Protein AF-A0A432SXS0-F1 (afdb_monomer_lite)

Sequence (247 aa):
MFKNVASEVMTVCDKNNDNFIALDELVPESKWDLSQRSYKQCFLREDEFKSMDKNKDNLLSIQEYLSFFESADSKYKGMLSSHKEELDSFKDTLTLCDKNKDGQLTLVEFTSNQCHMSSDMFLNYSASYQKSFEIAKVTKLPPRLSIGRDEDKLDINAMDGLPKEAQVGILFSMCDTNKDMRLIVEEAQNCKLNMEIFDTFDYDKSTSIDKNDIAMISREEEFNRVDLNQNKKIDLEEFSKSQRRGF

Foldseek 3Di:
DLVQVLVLLCVQQVPVPPQWHAPVSADDPVPDPPVCPFSNHNPQDPVNQVVLCPVPPRTRHSVSVSVCLVPDPPPSVVVVVVQVVVLVVVLVLVCQLPPVNPQKDALLSCLDPSNVHASVQQVVADVANGDIGGSVPPPHDRRPDDLDDDDPDDDPCSCPPPQPSSVLSNVCNQQVSVSPQKHAPVSCVVSPHDVVVVVVQPPVVPRIRHPVSSVVSVVVVVQVVLPPVPPSDHDPVSVVVVVVVPD

Structure (mmCIF, N/CA/C/O backbone):
data_AF-A0A432SXS0-F1
#
_entry.id   AF-A0A432SXS0-F1
#
loop_
_atom_site.group_PDB
_atom_site.id
_atom_site.type_symbol
_atom_site.label_atom_id
_atom_site.label_alt_id
_atom_site.label_comp_id
_atom_site.label_asym_id
_atom_site.label_entity_id
_atom_site.label_seq_id
_atom_site.pdbx_PDB_ins_code
_atom_site.Cartn_x
_atom_site.Cartn_y
_atom_site.Cartn_z
_atom_site.occupancy
_atom_site.B_iso_or_equiv
_atom_site.auth_seq_id
_atom_site.auth_comp_id
_atom_site.auth_asym_id
_atom_site.auth_atom_id
_atom_site.pdbx_PDB_model_num
ATOM 1 N N . MET A 1 1 ? -14.823 14.862 12.117 1.00 44.03 1 MET A N 1
ATOM 2 C CA . MET A 1 1 ? -13.556 14.763 12.863 1.00 44.03 1 MET A CA 1
ATOM 3 C C . MET A 1 1 ? -13.654 13.720 13.966 1.00 44.03 1 MET A C 1
ATOM 5 O O . MET A 1 1 ? -13.064 12.668 13.798 1.00 44.03 1 MET A O 1
ATOM 9 N N . PHE A 1 2 ? -14.488 13.915 14.995 1.00 44.94 2 PHE A N 1
ATOM 10 C CA . PHE A 1 2 ? -14.660 12.926 16.072 1.00 44.94 2 PHE A CA 1
ATOM 11 C C . PHE A 1 2 ? -15.220 11.561 15.610 1.00 44.94 2 PHE A C 1
ATOM 13 O O . PHE A 1 2 ? -14.852 10.526 16.154 1.00 44.94 2 PHE A O 1
ATOM 20 N N . LYS A 1 3 ? -16.045 11.540 14.550 1.00 48.03 3 LYS A N 1
ATOM 21 C CA . LYS A 1 3 ? -16.655 10.311 14.001 1.00 48.03 3 LYS A CA 1
ATOM 22 C C . LYS A 1 3 ? -15.651 9.238 13.546 1.00 48.03 3 LYS A C 1
ATOM 24 O O . LYS A 1 3 ? -15.988 8.065 13.618 1.00 48.03 3 LYS A O 1
ATOM 29 N N . ASN A 1 4 ? -14.448 9.612 13.096 1.00 52.50 4 ASN A N 1
ATOM 30 C CA . ASN A 1 4 ? -13.474 8.638 12.579 1.00 52.50 4 ASN A CA 1
ATOM 31 C C . ASN A 1 4 ? -12.730 7.920 13.715 1.00 52.50 4 ASN A C 1
ATOM 33 O O . ASN A 1 4 ? -12.617 6.703 13.671 1.00 52.50 4 ASN A O 1
ATOM 37 N N . VAL A 1 5 ? -12.332 8.646 14.767 1.00 56.66 5 VAL A N 1
ATOM 38 C CA . VAL A 1 5 ? -11.697 8.066 15.967 1.00 56.66 5 VAL A CA 1
ATOM 39 C C . VAL A 1 5 ? -12.677 7.171 16.722 1.00 56.66 5 VAL A C 1
ATOM 41 O O . VAL A 1 5 ? -12.337 6.058 17.105 1.00 56.66 5 VAL A O 1
ATOM 44 N N . ALA A 1 6 ? -13.924 7.624 16.877 1.00 62.97 6 ALA A N 1
ATOM 45 C CA . ALA A 1 6 ? -14.962 6.797 17.479 1.00 62.97 6 ALA A CA 1
ATOM 46 C C . ALA A 1 6 ? -15.232 5.538 16.639 1.00 62.97 6 ALA A C 1
ATOM 48 O O . ALA A 1 6 ? -15.353 4.459 17.196 1.00 62.97 6 ALA A O 1
ATOM 49 N N . SER A 1 7 ? -15.237 5.642 15.304 1.00 63.50 7 SER A N 1
ATOM 50 C CA . SER A 1 7 ? -15.388 4.478 14.420 1.00 63.50 7 SER A CA 1
ATOM 51 C C . SER A 1 7 ? -14.244 3.469 14.555 1.00 63.50 7 SER A C 1
ATOM 53 O O . SER A 1 7 ? -14.511 2.273 14.506 1.00 63.50 7 SER A O 1
ATOM 55 N N . GLU A 1 8 ? -12.995 3.913 14.714 1.00 65.38 8 GLU A N 1
ATOM 56 C CA . GLU A 1 8 ? -11.856 3.015 14.957 1.00 65.38 8 GLU A CA 1
ATOM 57 C C . GLU A 1 8 ? -11.991 2.297 16.298 1.00 65.38 8 GLU A C 1
ATOM 59 O O . GLU A 1 8 ? -11.815 1.087 16.361 1.00 65.38 8 GLU A O 1
ATOM 64 N N . VAL A 1 9 ? -12.375 3.014 17.356 1.00 70.31 9 VAL A N 1
ATOM 65 C CA . VAL A 1 9 ? -12.578 2.412 18.680 1.00 70.31 9 VAL A CA 1
ATOM 66 C C . VAL A 1 9 ? -13.718 1.403 18.653 1.00 70.31 9 VAL A C 1
ATOM 68 O O . VAL A 1 9 ? -13.535 0.302 19.161 1.00 70.31 9 VAL A O 1
ATOM 71 N N . MET A 1 10 ? -14.839 1.721 17.996 1.00 73.75 10 MET A N 1
ATOM 72 C CA . MET A 1 10 ? -15.928 0.757 17.808 1.00 73.75 10 MET A CA 1
ATOM 73 C C . MET A 1 10 ? -15.420 -0.486 17.072 1.00 73.75 10 MET A C 1
ATOM 75 O O . MET A 1 10 ? -15.595 -1.581 17.569 1.00 73.75 10 MET A O 1
ATOM 79 N N . THR A 1 11 ? -14.660 -0.339 15.984 1.00 72.25 11 THR A N 1
ATOM 80 C CA . THR A 1 11 ? -14.140 -1.490 15.209 1.00 72.25 11 THR A CA 1
ATOM 81 C C . THR A 1 11 ? -13.283 -2.458 16.047 1.00 72.25 11 THR A C 1
ATOM 83 O O . THR A 1 11 ? -13.145 -3.627 15.699 1.00 72.25 11 THR A O 1
ATOM 86 N N . VAL A 1 12 ? -12.679 -1.983 17.139 1.00 75.06 12 VAL A N 1
ATOM 87 C CA . VAL A 1 12 ? -11.778 -2.774 17.994 1.00 75.06 12 VAL A CA 1
ATOM 88 C C . VAL A 1 12 ? -12.460 -3.254 19.278 1.00 75.06 12 VAL A C 1
ATOM 90 O O . VAL A 1 12 ? -12.114 -4.312 19.809 1.00 75.06 12 VAL A O 1
ATOM 93 N N . CYS A 1 13 ? -13.387 -2.461 19.808 1.00 79.88 13 CYS A N 1
ATOM 94 C CA . CYS A 1 13 ? -14.054 -2.705 21.082 1.00 79.88 13 CYS A CA 1
ATOM 95 C C . CYS A 1 13 ? -15.403 -3.413 20.946 1.00 79.88 13 CYS A C 1
ATOM 97 O O . CYS A 1 13 ? -15.711 -4.218 21.817 1.00 79.88 13 CYS A O 1
ATOM 99 N N . ASP A 1 14 ? -16.155 -3.142 19.879 1.00 82.44 14 ASP A N 1
ATOM 100 C CA . ASP A 1 14 ? -17.430 -3.790 19.553 1.00 82.44 14 ASP A CA 1
ATOM 101 C C . ASP A 1 14 ? -17.124 -5.127 18.859 1.00 82.44 14 ASP A C 1
ATOM 103 O O . ASP A 1 14 ? -16.894 -5.209 17.650 1.00 82.44 14 ASP A O 1
ATOM 107 N N . LYS A 1 15 ? -17.000 -6.190 19.656 1.00 80.19 15 LYS A N 1
ATOM 108 C CA . LYS A 1 15 ? -16.575 -7.514 19.179 1.00 80.19 15 LYS A CA 1
ATOM 109 C C . LYS A 1 15 ? -17.712 -8.252 18.494 1.00 80.19 15 LYS A C 1
ATOM 111 O O . LYS A 1 15 ? -17.455 -9.114 17.648 1.00 80.19 15 LYS A O 1
ATOM 116 N N . ASN A 1 16 ? -18.947 -7.975 18.895 1.00 79.44 16 ASN A N 1
ATOM 117 C CA . ASN A 1 16 ? -20.134 -8.631 18.364 1.00 79.44 16 ASN A CA 1
ATOM 118 C C . ASN A 1 16 ? -20.772 -7.862 17.179 1.00 79.44 16 ASN A C 1
ATOM 120 O O . ASN A 1 16 ? -21.642 -8.419 16.506 1.00 79.44 16 ASN A O 1
ATOM 124 N N . ASN A 1 17 ? -20.262 -6.667 16.855 1.00 81.25 17 ASN A N 1
ATOM 125 C CA . ASN A 1 17 ? -20.712 -5.751 15.804 1.00 81.25 17 ASN A CA 1
ATOM 126 C C . ASN A 1 17 ? -22.172 -5.292 15.967 1.00 81.25 17 ASN A C 1
ATOM 128 O O . ASN A 1 17 ? -22.892 -5.136 14.971 1.00 81.25 17 ASN A O 1
ATOM 132 N N . ASP A 1 18 ? -22.633 -5.097 17.203 1.00 82.38 18 ASP A N 1
ATOM 133 C CA . ASP A 1 18 ? -23.986 -4.612 17.490 1.00 82.38 18 ASP A CA 1
ATOM 134 C C . ASP A 1 18 ? -24.098 -3.073 17.530 1.00 82.38 18 ASP A C 1
ATOM 136 O O . ASP A 1 18 ? -25.206 -2.530 17.598 1.00 82.38 18 ASP A O 1
ATOM 140 N N . ASN A 1 19 ? -22.986 -2.366 17.302 1.00 81.75 19 ASN A N 1
ATOM 141 C CA . ASN A 1 19 ? -22.806 -0.913 17.381 1.00 81.75 19 ASN A CA 1
ATOM 142 C C . ASN A 1 19 ? -22.842 -0.342 18.803 1.00 81.75 19 ASN A C 1
ATOM 144 O O . ASN A 1 19 ? -22.989 0.878 18.967 1.00 81.75 19 ASN A O 1
ATOM 148 N N . PHE A 1 20 ? -22.661 -1.187 19.809 1.00 88.12 20 PHE A N 1
ATOM 149 C CA . PHE A 1 20 ? -22.432 -0.807 21.192 1.00 88.12 20 PHE A CA 1
ATOM 150 C C . PHE A 1 20 ? -21.147 -1.469 21.682 1.00 88.12 20 PHE A C 1
ATOM 152 O O . PHE A 1 20 ? -20.669 -2.442 21.117 1.00 88.12 20 PHE A O 1
ATOM 159 N N . ILE A 1 21 ? -20.546 -0.895 22.720 1.00 87.25 21 ILE A N 1
ATOM 160 C CA . ILE A 1 21 ? -19.506 -1.591 23.475 1.00 87.25 21 ILE A CA 1
ATOM 161 C C . ILE A 1 21 ? -20.157 -2.024 24.777 1.00 87.25 21 ILE A C 1
ATOM 163 O O . ILE A 1 21 ? -20.649 -1.181 25.527 1.00 87.25 21 ILE A O 1
ATOM 167 N N . ALA A 1 22 ? -20.171 -3.317 25.058 1.00 89.62 22 ALA A N 1
ATOM 168 C CA . ALA A 1 22 ? -20.625 -3.848 26.331 1.00 89.62 22 ALA A CA 1
ATOM 169 C C . ALA A 1 22 ? -19.449 -4.018 27.305 1.00 89.62 22 ALA A C 1
ATOM 171 O O . ALA A 1 22 ? -18.282 -4.149 26.925 1.00 89.62 22 ALA A O 1
ATOM 172 N N . LEU A 1 23 ? -19.743 -4.003 28.607 1.00 86.06 23 LEU A N 1
ATOM 173 C CA . LEU A 1 23 ? -18.705 -4.085 29.639 1.00 86.06 23 LEU A CA 1
ATOM 174 C C . LEU A 1 23 ? -17.895 -5.395 29.571 1.00 86.06 23 LEU A C 1
ATOM 176 O O . LEU A 1 23 ? -16.707 -5.412 29.890 1.00 86.06 23 LEU A O 1
ATOM 180 N N . ASP A 1 24 ? -18.521 -6.492 29.152 1.00 86.31 24 ASP A N 1
ATOM 181 C CA . ASP A 1 24 ? -17.893 -7.804 28.978 1.00 86.31 24 ASP A CA 1
ATOM 182 C C . ASP A 1 24 ? -17.001 -7.898 27.729 1.00 86.31 24 ASP A C 1
ATOM 184 O O . ASP A 1 24 ? -16.165 -8.803 27.627 1.00 86.31 24 ASP A O 1
ATOM 188 N N . GLU A 1 25 ? -17.105 -6.939 26.809 1.00 83.00 25 GLU A N 1
ATOM 189 C CA . GLU A 1 25 ? -16.206 -6.824 25.663 1.00 83.00 25 GLU A CA 1
ATOM 190 C C . GLU A 1 25 ? -14.865 -6.182 26.035 1.00 83.00 25 GLU A C 1
ATOM 192 O O . GLU A 1 25 ? -13.860 -6.398 25.338 1.00 83.00 25 GLU A O 1
ATOM 197 N N . LEU A 1 26 ? -14.804 -5.476 27.170 1.00 85.62 26 LEU A N 1
ATOM 198 C CA . LEU A 1 26 ? -13.581 -4.864 27.676 1.00 85.62 26 LEU A CA 1
ATOM 199 C C . LEU A 1 26 ? -12.566 -5.925 28.096 1.00 85.62 26 LEU A C 1
ATOM 201 O O . LEU A 1 26 ? -12.873 -6.923 28.752 1.00 85.62 26 LEU A O 1
ATOM 205 N N . VAL A 1 27 ? -11.303 -5.695 27.741 1.00 80.88 27 VAL A N 1
ATOM 206 C CA . VAL A 1 27 ? -10.217 -6.556 28.203 1.00 80.88 27 VAL A CA 1
ATOM 207 C C . VAL A 1 27 ? -9.655 -5.980 29.504 1.00 80.88 27 VAL A C 1
ATOM 209 O O . VAL A 1 27 ? -9.268 -4.811 29.511 1.00 80.88 27 VAL A O 1
ATOM 212 N N . PRO A 1 28 ? -9.554 -6.768 30.593 1.00 79.94 28 PRO A N 1
ATOM 213 C CA . PRO A 1 28 ? -8.976 -6.290 31.846 1.00 79.94 28 PRO A CA 1
ATOM 214 C C . PRO A 1 28 ? -7.549 -5.769 31.655 1.00 79.94 28 PRO A C 1
ATOM 216 O O . PRO A 1 28 ? -6.768 -6.402 30.945 1.00 79.94 28 PRO A O 1
ATOM 219 N N . GLU A 1 29 ? -7.178 -4.698 32.365 1.00 77.25 29 GLU A N 1
ATOM 220 C CA . GLU A 1 29 ? -5.841 -4.076 32.270 1.00 77.25 29 GLU A CA 1
ATOM 221 C C . GLU A 1 29 ? -4.690 -5.072 32.464 1.00 77.25 29 GLU A C 1
ATOM 223 O O . GLU A 1 29 ? -3.684 -5.030 31.765 1.00 77.25 29 GLU A O 1
ATOM 228 N N . SER A 1 30 ? -4.863 -6.036 33.372 1.00 75.69 30 SER A N 1
ATOM 229 C CA . SER A 1 30 ? -3.889 -7.114 33.621 1.00 75.69 30 SER A CA 1
ATOM 230 C C . SER A 1 30 ? -3.575 -7.993 32.400 1.00 75.69 30 SER A C 1
ATOM 232 O O . SER A 1 30 ? -2.592 -8.731 32.415 1.00 75.69 30 SER A O 1
ATOM 234 N N . LYS A 1 31 ? -4.412 -7.938 31.359 1.00 76.38 31 LYS A N 1
ATOM 235 C CA . LYS A 1 31 ? -4.280 -8.680 30.101 1.00 76.38 31 LYS A CA 1
ATOM 236 C C . LYS A 1 31 ? -3.983 -7.761 28.913 1.00 76.38 31 LYS A C 1
ATOM 238 O O . LYS A 1 31 ? -4.136 -8.182 27.767 1.00 76.38 31 LYS A O 1
ATOM 243 N N . TRP A 1 32 ? -3.620 -6.506 29.161 1.00 75.94 32 TRP A N 1
ATOM 244 C CA . TRP A 1 32 ? -3.206 -5.592 28.105 1.00 75.94 32 TRP A CA 1
ATOM 245 C C . TRP A 1 32 ? -1.814 -5.959 27.615 1.00 75.94 32 TRP A C 1
ATOM 247 O O . TRP A 1 32 ? -0.847 -5.950 28.379 1.00 75.94 32 TRP A O 1
ATOM 257 N N . ASP A 1 33 ? -1.708 -6.261 26.326 1.00 67.19 33 ASP A N 1
ATOM 258 C CA . ASP A 1 33 ? -0.415 -6.452 25.692 1.00 67.19 33 ASP A CA 1
ATOM 259 C C . ASP A 1 33 ? 0.139 -5.091 25.253 1.00 67.19 33 ASP A C 1
ATOM 261 O O . ASP A 1 33 ? -0.101 -4.610 24.148 1.00 67.19 33 ASP A O 1
ATOM 265 N N . LEU A 1 34 ? 0.905 -4.452 26.140 1.00 62.56 34 LEU A N 1
ATOM 266 C CA . LEU A 1 34 ? 1.526 -3.150 25.873 1.00 62.56 34 LEU A CA 1
ATOM 267 C C . LEU A 1 34 ? 2.644 -3.212 24.815 1.00 62.56 34 LEU A C 1
ATOM 269 O O . LEU A 1 34 ? 3.081 -2.158 24.344 1.00 62.56 34 LEU A O 1
ATOM 273 N N . SER A 1 35 ? 3.113 -4.413 24.447 1.00 53.28 35 SER A N 1
ATOM 274 C CA . SER A 1 35 ? 4.037 -4.611 23.321 1.00 53.28 35 SER A CA 1
ATOM 275 C C . SER A 1 35 ? 3.300 -4.550 21.979 1.00 53.28 35 SER A C 1
ATOM 277 O O . SER A 1 35 ? 3.846 -4.079 20.982 1.00 53.28 35 SER A O 1
ATOM 279 N N . GLN A 1 36 ? 2.015 -4.908 21.990 1.00 48.03 36 GLN A N 1
ATOM 280 C CA . GLN A 1 36 ? 1.051 -4.699 20.922 1.00 48.03 36 GLN A CA 1
ATOM 281 C C . GLN A 1 36 ? 0.337 -3.360 21.133 1.00 48.03 36 GLN A C 1
ATOM 283 O O . GLN A 1 36 ? -0.877 -3.304 21.299 1.00 48.03 36 GLN A O 1
ATOM 288 N N . ARG A 1 37 ? 1.054 -2.233 20.987 1.00 44.91 37 ARG A N 1
ATOM 289 C CA . ARG A 1 37 ? 0.407 -0.926 20.701 1.00 44.91 37 ARG A CA 1
ATOM 290 C C . ARG A 1 37 ? -0.312 -0.911 19.333 1.00 44.91 37 ARG A C 1
ATOM 292 O O . ARG A 1 37 ? -0.474 0.143 18.721 1.00 44.91 37 ARG A O 1
ATOM 299 N N . SER A 1 38 ? -0.671 -2.081 18.812 1.00 43.50 38 SER A N 1
ATOM 300 C CA . SER A 1 38 ? -1.495 -2.257 17.639 1.00 43.50 38 SER A CA 1
ATOM 301 C C . SER A 1 38 ? -2.958 -2.129 18.049 1.00 43.50 38 SER A C 1
ATOM 303 O O . SER A 1 38 ? -3.379 -2.529 19.132 1.00 43.50 38 SER A O 1
ATOM 305 N N . TYR A 1 39 ? -3.740 -1.554 17.149 1.00 50.56 39 TYR A N 1
ATOM 306 C CA . TYR A 1 39 ? -5.172 -1.293 17.245 1.00 50.56 39 TYR A CA 1
ATOM 307 C C . TYR A 1 39 ? -6.010 -2.593 17.264 1.00 50.56 39 TYR A C 1
ATOM 309 O O . TYR A 1 39 ? -7.087 -2.634 16.695 1.00 50.56 39 TYR A O 1
ATOM 317 N N . LYS A 1 40 ? -5.508 -3.694 17.842 1.00 53.81 40 LYS A N 1
ATOM 318 C CA . LYS A 1 40 ? -6.185 -5.002 17.920 1.00 53.81 40 LYS A CA 1
ATOM 319 C C . LYS A 1 40 ? -6.829 -5.263 19.282 1.00 53.81 40 LYS A C 1
ATOM 321 O O . LYS A 1 40 ? -7.519 -6.266 19.441 1.00 53.81 40 LYS A O 1
ATOM 326 N N . GLN A 1 41 ? -6.591 -4.398 20.266 1.00 63.94 41 GLN A N 1
ATOM 327 C CA . GLN A 1 41 ? -7.127 -4.545 21.613 1.00 63.94 41 GLN A CA 1
ATOM 328 C C . GLN A 1 41 ? -7.881 -3.287 22.036 1.00 63.94 41 GLN A C 1
ATOM 330 O O . GLN A 1 41 ? -7.414 -2.165 21.846 1.00 63.94 41 GLN A O 1
ATOM 335 N N . CYS A 1 42 ? -9.056 -3.491 22.627 1.00 70.88 42 CYS A N 1
ATOM 336 C CA . CYS A 1 42 ? -9.826 -2.421 23.231 1.00 70.88 42 CYS A CA 1
ATOM 337 C C . CYS A 1 42 ? -9.125 -1.943 24.508 1.00 70.88 42 CYS A C 1
ATOM 339 O O . CYS A 1 42 ? -9.094 -2.668 25.504 1.00 70.88 42 CYS A O 1
ATOM 341 N N . PHE A 1 43 ? -8.564 -0.733 24.475 1.00 73.12 43 PHE A N 1
ATOM 342 C CA . PHE A 1 43 ? -7.903 -0.093 25.622 1.00 73.12 43 PHE A CA 1
ATOM 343 C C . PHE A 1 43 ? -8.859 0.775 26.454 1.00 73.12 43 PHE A C 1
ATOM 345 O O . PHE A 1 43 ? -8.423 1.695 27.142 1.00 73.12 43 PHE A O 1
ATOM 352 N N . LEU A 1 44 ? -10.163 0.510 26.376 1.00 79.50 44 LEU A N 1
ATOM 353 C CA . LEU A 1 44 ? -11.161 1.205 27.177 1.00 79.50 44 LEU A CA 1
ATOM 354 C C . LEU A 1 44 ? -11.226 0.574 28.572 1.00 79.50 44 LEU A C 1
ATOM 356 O O . LEU A 1 44 ? -11.469 -0.628 28.706 1.00 79.50 44 LEU A O 1
ATOM 360 N N . ARG A 1 45 ? -10.990 1.378 29.611 1.00 81.50 45 ARG A N 1
ATOM 361 C CA . ARG A 1 45 ? -11.062 0.912 31.001 1.00 81.50 45 ARG A CA 1
ATOM 362 C C . ARG A 1 45 ? -12.491 0.898 31.515 1.00 81.50 45 ARG A C 1
ATOM 364 O O . ARG A 1 45 ? -13.343 1.645 31.046 1.00 81.50 45 ARG A O 1
ATOM 371 N N . GLU A 1 46 ? -12.749 0.075 32.524 1.00 84.25 46 GLU A N 1
ATOM 372 C CA . GLU A 1 46 ? -14.075 -0.025 33.141 1.00 84.25 46 GLU A CA 1
ATOM 373 C C . GLU A 1 46 ? -14.514 1.286 33.821 1.00 84.25 46 GLU A C 1
ATOM 375 O O . GLU A 1 46 ? -15.695 1.632 33.801 1.00 84.25 46 GLU A O 1
ATOM 380 N N . ASP A 1 47 ? -13.590 2.039 34.421 1.00 83.44 47 ASP A N 1
ATOM 381 C CA . ASP A 1 47 ? -13.891 3.342 35.022 1.00 83.44 47 ASP A CA 1
ATOM 382 C C . ASP A 1 47 ? -14.215 4.400 33.957 1.00 83.44 47 ASP A C 1
ATOM 384 O O . ASP A 1 47 ? -15.173 5.161 34.112 1.00 83.44 47 ASP A O 1
ATOM 388 N N . GLU A 1 48 ? -13.474 4.400 32.848 1.00 82.94 48 GLU A N 1
ATOM 389 C CA . GLU A 1 48 ? -13.753 5.229 31.675 1.00 82.94 48 GLU A CA 1
ATOM 390 C C . GLU A 1 48 ? -15.107 4.875 31.062 1.00 82.94 48 GLU A C 1
ATOM 392 O O . GLU A 1 48 ? -15.936 5.767 30.894 1.00 82.94 48 GLU A O 1
ATOM 397 N N . PHE A 1 49 ? -15.381 3.588 30.841 1.00 88.06 49 PHE A N 1
ATOM 398 C CA . PHE A 1 49 ? -16.667 3.086 30.362 1.00 88.06 49 PHE A CA 1
ATOM 399 C C . PHE A 1 49 ? -17.827 3.624 31.201 1.00 88.06 49 PHE A C 1
ATOM 401 O O . PHE A 1 49 ? -18.719 4.286 30.678 1.00 88.06 49 PHE A O 1
ATOM 408 N N . LYS A 1 50 ? -17.773 3.434 32.525 1.00 87.44 50 LYS A N 1
ATOM 409 C CA . LYS A 1 50 ? -18.815 3.908 33.452 1.00 87.44 50 LYS A CA 1
ATOM 410 C C . LYS A 1 50 ? -18.958 5.428 33.467 1.00 87.44 50 LYS A C 1
ATOM 412 O O . LYS A 1 50 ? -20.019 5.945 33.805 1.00 87.44 50 LYS A O 1
ATOM 417 N N . SER A 1 51 ? -17.889 6.162 33.166 1.00 84.19 51 SER A N 1
ATOM 418 C CA . SER A 1 51 ? -17.932 7.624 33.076 1.00 84.19 51 SER A CA 1
ATOM 419 C C . SER A 1 51 ? -18.554 8.126 31.764 1.00 84.19 51 SER A C 1
ATOM 421 O O . SER A 1 51 ? -19.120 9.233 31.730 1.00 84.19 51 SER A O 1
ATOM 423 N N . MET A 1 52 ? -18.447 7.318 30.704 1.00 87.69 52 MET A N 1
ATOM 424 C CA . MET A 1 52 ? -18.962 7.585 29.364 1.00 87.69 52 MET A CA 1
ATOM 425 C C . MET A 1 52 ? -20.427 7.152 29.218 1.00 87.69 52 MET A C 1
ATOM 427 O O . MET A 1 52 ? -21.194 7.918 28.645 1.00 87.69 52 MET A O 1
ATOM 431 N N . ASP A 1 53 ? -20.817 6.010 29.792 1.00 88.69 53 ASP A N 1
ATOM 432 C CA . ASP A 1 53 ? -22.192 5.489 29.851 1.00 88.69 53 ASP A CA 1
ATOM 433 C C . ASP A 1 53 ? -23.087 6.433 30.682 1.00 88.69 53 ASP A C 1
ATOM 435 O O . ASP A 1 53 ? -23.119 6.408 31.920 1.00 88.69 53 ASP A O 1
ATOM 439 N N . LYS A 1 54 ? -23.766 7.364 30.000 1.00 87.25 54 LYS A N 1
ATOM 440 C CA . LYS A 1 54 ? -24.547 8.425 30.652 1.00 87.25 54 LYS A CA 1
ATOM 441 C C . LYS A 1 54 ? -25.926 7.931 31.038 1.00 87.25 54 LYS A C 1
ATOM 443 O O . LYS A 1 54 ? -26.456 8.376 32.063 1.00 87.25 54 LYS A O 1
ATOM 448 N N . ASN A 1 55 ? -26.518 7.081 30.207 1.00 89.06 55 ASN A N 1
ATOM 449 C CA . ASN A 1 55 ? -27.860 6.561 30.422 1.00 89.06 55 ASN A CA 1
ATOM 450 C C . ASN A 1 55 ? -27.876 5.349 31.386 1.00 89.06 55 ASN A C 1
ATOM 452 O O . ASN A 1 55 ? -28.944 5.030 31.915 1.00 89.06 55 ASN A O 1
ATOM 456 N N . LYS A 1 56 ? -26.702 4.782 31.708 1.00 91.56 56 LYS A N 1
ATOM 457 C CA . LYS A 1 56 ? -26.477 3.650 32.619 1.00 91.56 56 LYS A CA 1
ATOM 458 C C . LYS A 1 56 ? -27.141 2.360 32.150 1.00 91.56 56 LYS A C 1
ATOM 460 O O . LYS A 1 56 ? -27.624 1.582 32.981 1.00 91.56 56 LYS A O 1
ATOM 465 N N . ASP A 1 57 ? -27.204 2.146 30.843 1.00 92.38 57 ASP A N 1
ATOM 466 C CA . ASP A 1 57 ? -27.725 0.908 30.265 1.00 92.38 57 ASP A CA 1
ATOM 467 C C . ASP A 1 57 ? -26.658 -0.201 30.164 1.00 92.38 57 ASP A C 1
ATOM 469 O O . ASP A 1 57 ? -26.997 -1.347 29.866 1.00 92.38 57 ASP A O 1
ATOM 473 N N . ASN A 1 58 ? -25.410 0.092 30.553 1.00 90.00 58 ASN A N 1
ATOM 474 C CA . ASN A 1 58 ? -24.232 -0.770 30.418 1.00 90.00 58 ASN A CA 1
ATOM 475 C C . ASN A 1 58 ? -23.850 -1.070 28.961 1.00 90.00 58 ASN A C 1
ATOM 477 O O . ASN A 1 58 ? -23.146 -2.053 28.709 1.00 90.00 58 ASN A O 1
ATOM 481 N N . LEU A 1 59 ? -24.286 -0.230 28.023 1.00 90.88 59 LEU A N 1
ATOM 482 C CA . LEU A 1 59 ? -23.962 -0.285 26.607 1.00 90.88 59 LEU A CA 1
ATOM 483 C C . LEU A 1 59 ? -23.441 1.079 26.174 1.00 90.88 59 LEU A C 1
ATOM 485 O O . LEU A 1 59 ? -24.171 2.056 26.070 1.00 90.88 59 LEU A O 1
ATOM 489 N N . LEU A 1 60 ? -22.155 1.157 25.861 1.00 88.69 60 LEU A N 1
ATOM 490 C CA . LEU A 1 60 ? -21.583 2.413 25.428 1.00 88.69 60 LEU A CA 1
ATOM 491 C C . LEU A 1 60 ? -21.870 2.645 23.945 1.00 88.69 60 LEU A C 1
ATOM 493 O O . LEU A 1 60 ? -21.283 2.003 23.072 1.00 88.69 60 LEU A O 1
ATOM 497 N N . SER A 1 61 ? -22.758 3.596 23.660 1.00 85.94 61 SER A N 1
ATOM 498 C CA . SER A 1 61 ? -23.038 4.027 22.291 1.00 85.94 61 SER A CA 1
ATOM 499 C C . SER A 1 61 ? -21.920 4.906 21.720 1.00 85.94 61 SER A C 1
ATOM 501 O O . SER A 1 61 ? -21.197 5.604 22.441 1.00 85.94 61 SER A O 1
ATOM 503 N N . ILE A 1 62 ? -21.826 4.973 20.386 1.00 78.94 62 ILE A N 1
ATOM 504 C CA . ILE A 1 62 ? -20.888 5.888 19.719 1.00 78.94 62 ILE A CA 1
ATOM 505 C C . ILE A 1 62 ? -21.145 7.352 20.113 1.00 78.94 62 ILE A C 1
ATOM 507 O O . ILE A 1 62 ? -20.206 8.136 20.224 1.00 78.94 62 ILE A O 1
ATOM 511 N N . GLN A 1 63 ? -22.403 7.741 20.352 1.00 79.31 63 GLN A N 1
ATOM 512 C CA . GLN A 1 63 ? -22.746 9.091 20.795 1.00 79.31 63 GLN A CA 1
ATOM 513 C C . GLN A 1 63 ? -22.225 9.366 22.202 1.00 79.31 63 GLN A C 1
ATOM 515 O O . GLN A 1 63 ? -21.658 10.432 22.420 1.00 79.31 63 GLN A O 1
ATOM 520 N N . GLU A 1 64 ? -22.377 8.444 23.147 1.00 83.69 64 GLU A N 1
ATOM 521 C CA . GLU A 1 64 ? -21.864 8.610 24.512 1.00 83.69 64 GLU A CA 1
ATOM 522 C C . GLU A 1 64 ? -20.340 8.658 24.547 1.00 83.69 64 GLU A C 1
ATOM 524 O O . GLU A 1 64 ? -19.767 9.542 25.191 1.00 83.69 64 GLU A O 1
ATOM 529 N N . TYR A 1 65 ? -19.695 7.797 23.755 1.00 79.94 65 TYR A N 1
ATOM 530 C CA . TYR A 1 65 ? -18.254 7.834 23.547 1.00 79.94 65 TYR A CA 1
ATOM 531 C C . TYR A 1 65 ? -17.809 9.213 23.037 1.00 79.94 65 TYR A C 1
ATOM 533 O O . TYR A 1 65 ? -16.953 9.859 23.634 1.00 79.94 65 TYR A O 1
ATOM 541 N N . LEU A 1 66 ? -18.446 9.727 21.979 1.00 73.94 66 LEU A N 1
ATOM 542 C CA . LEU A 1 66 ? -18.153 11.050 21.415 1.00 73.94 66 LEU A CA 1
ATOM 543 C C . LEU A 1 66 ? -18.404 12.192 22.410 1.00 73.94 66 LEU A C 1
ATOM 545 O O . LEU A 1 66 ? -17.569 13.088 22.550 1.00 73.94 66 LEU A O 1
ATOM 549 N N . SER A 1 67 ? -19.527 12.135 23.126 1.00 74.88 67 SER A N 1
ATOM 550 C CA . SER A 1 67 ? -19.948 13.143 24.107 1.00 74.88 67 SER A CA 1
ATOM 551 C C . SER A 1 67 ? -18.921 13.307 25.222 1.00 74.88 67 SER A C 1
ATOM 553 O O . SER A 1 67 ? -18.694 14.414 25.719 1.00 74.88 67 SER A O 1
ATOM 555 N N . PHE A 1 68 ? -18.277 12.208 25.621 1.00 75.44 68 PHE A N 1
ATOM 556 C CA . PHE A 1 68 ? -17.209 12.235 26.608 1.00 75.44 68 PHE A CA 1
ATOM 557 C C . PHE A 1 68 ? -16.009 13.055 26.127 1.00 75.44 68 PHE A C 1
ATOM 559 O O . PHE A 1 68 ? -15.537 13.908 26.868 1.00 75.44 68 PHE A O 1
ATOM 566 N N . PHE A 1 69 ? -15.558 12.892 24.882 1.00 65.75 69 PHE A N 1
ATOM 567 C CA . PHE A 1 69 ? -14.425 13.669 24.354 1.00 65.75 69 PHE A CA 1
ATOM 568 C C . PHE A 1 69 ? -14.773 15.125 24.038 1.00 65.75 69 PHE A C 1
ATOM 570 O O . PHE A 1 69 ? -13.901 15.989 24.110 1.00 65.75 69 PHE A O 1
ATOM 577 N N . GLU A 1 70 ? -16.033 15.417 23.715 1.00 65.50 70 GLU A N 1
ATOM 578 C CA . GLU A 1 70 ? -16.507 16.794 23.545 1.00 65.50 70 GLU A CA 1
ATOM 579 C C . GLU A 1 70 ? -16.584 17.552 24.882 1.00 65.50 70 GLU A C 1
ATOM 581 O O . GLU A 1 70 ? -16.368 18.766 24.913 1.00 65.50 70 GLU A O 1
ATOM 586 N N . SER A 1 71 ? -16.842 16.841 25.987 1.00 63.09 71 SER A N 1
ATOM 587 C CA . SER A 1 71 ? -16.953 17.408 27.341 1.00 63.09 71 SER A CA 1
ATOM 588 C C . SER A 1 71 ? -15.692 17.269 28.200 1.00 63.09 71 SER A C 1
ATOM 590 O O . SER A 1 71 ? -15.586 17.931 29.234 1.00 63.09 71 SER A O 1
ATOM 592 N N . ALA A 1 72 ? -14.726 16.444 27.790 1.00 55.72 72 ALA A N 1
ATOM 593 C CA . ALA A 1 72 ? -13.495 16.219 28.530 1.00 55.72 72 ALA A CA 1
ATOM 594 C C . ALA A 1 72 ? -12.564 17.442 28.479 1.00 55.72 72 ALA A C 1
ATOM 596 O O . ALA A 1 72 ? -12.247 17.992 27.420 1.00 55.72 72 ALA A O 1
ATOM 597 N N . ASP A 1 73 ? -12.103 17.848 29.662 1.00 51.47 73 ASP A N 1
ATOM 598 C CA . ASP A 1 73 ? -11.190 18.967 29.860 1.00 51.47 73 ASP A CA 1
ATOM 599 C C . ASP A 1 73 ? -9.848 18.758 29.123 1.00 51.47 73 ASP A C 1
ATOM 601 O O . ASP A 1 73 ? -9.500 17.638 28.739 1.00 51.47 73 ASP A O 1
ATOM 605 N N . SER A 1 74 ? -9.090 19.847 28.940 1.00 51.09 74 SER A N 1
ATOM 606 C CA . SER A 1 74 ? -7.877 20.023 28.097 1.00 51.09 74 SER A CA 1
ATOM 607 C C . SER A 1 74 ? -6.880 18.849 27.945 1.00 51.09 74 SER A C 1
ATOM 609 O O . SER A 1 74 ? -6.158 18.793 26.949 1.00 51.09 74 SER A O 1
ATOM 611 N N . LYS A 1 75 ? -6.861 17.887 28.872 1.00 49.81 75 LYS A N 1
ATOM 612 C CA . LYS A 1 75 ? -6.024 16.681 28.879 1.00 49.81 75 LYS A CA 1
ATOM 613 C C . LYS A 1 75 ? -6.285 15.716 27.708 1.00 49.81 75 LYS A C 1
ATOM 615 O O . LYS A 1 75 ? -5.335 15.102 27.235 1.00 49.81 75 LYS A O 1
ATOM 620 N N . TYR A 1 76 ? -7.524 15.593 27.221 1.00 49.38 76 TYR A N 1
ATOM 621 C CA . TYR A 1 76 ? -7.870 14.654 26.132 1.00 49.38 76 TYR A CA 1
ATOM 622 C C . TYR A 1 76 ? -7.940 15.311 24.742 1.00 49.38 76 TYR A C 1
ATOM 624 O O . TYR A 1 76 ? -7.868 14.618 23.729 1.00 49.38 76 TYR A O 1
ATOM 632 N N . LYS A 1 77 ? -7.978 16.652 24.667 1.00 49.06 77 LYS A N 1
ATOM 633 C CA . LYS A 1 77 ? -7.895 17.399 23.395 1.00 49.06 77 LYS A CA 1
ATOM 634 C C . LYS A 1 77 ? -6.571 17.174 22.657 1.00 49.06 77 LYS A C 1
ATOM 636 O O . LYS A 1 77 ? -6.579 17.141 21.431 1.00 49.06 77 LYS A O 1
ATOM 641 N N . GLY A 1 78 ? -5.467 16.969 23.383 1.00 43.53 78 GLY A N 1
ATOM 642 C CA . GLY A 1 78 ? -4.140 16.730 22.795 1.00 43.53 78 GLY A CA 1
ATOM 643 C C . GLY A 1 78 ? -4.027 15.430 21.988 1.00 43.53 78 GLY A C 1
ATOM 644 O O . GLY A 1 78 ? -3.246 15.358 21.048 1.00 43.53 78 GLY A O 1
ATOM 645 N N . MET A 1 79 ? -4.844 14.423 22.311 1.00 44.41 79 MET A N 1
ATOM 646 C CA . MET A 1 79 ? -4.888 13.139 21.597 1.00 44.41 79 MET A CA 1
ATOM 647 C C . MET A 1 79 ? -5.747 13.209 20.316 1.00 44.41 79 MET A C 1
ATOM 649 O O . MET A 1 79 ? -5.639 12.365 19.432 1.00 44.41 79 MET A O 1
ATOM 653 N N . LEU A 1 80 ? -6.600 14.236 20.203 1.00 45.41 80 LEU A N 1
ATOM 654 C CA . LEU A 1 80 ? -7.459 14.518 19.047 1.00 45.41 80 LEU A CA 1
ATOM 655 C C . LEU A 1 80 ? -6.828 15.522 18.074 1.00 45.41 80 LEU A C 1
ATOM 657 O O . LEU A 1 80 ? -7.007 15.381 16.863 1.00 45.41 80 LEU A O 1
ATOM 661 N N . SER A 1 81 ? -6.082 16.514 18.578 1.00 50.44 81 SER A N 1
ATOM 662 C CA . SER A 1 81 ? -5.270 17.399 17.731 1.00 50.44 81 SER A CA 1
ATOM 663 C C . SER A 1 81 ? -4.198 16.608 16.986 1.00 50.44 81 SER A C 1
ATOM 665 O O . SER A 1 81 ? -4.041 16.801 15.782 1.00 50.44 81 SER A O 1
ATOM 667 N N . SER A 1 82 ? -3.577 15.626 17.652 1.00 56.44 82 SER A N 1
ATOM 668 C CA . SER A 1 82 ? -2.545 14.787 17.044 1.00 56.44 82 SER A CA 1
ATOM 669 C C . SER A 1 82 ? -3.059 13.969 15.860 1.00 56.44 82 SER A C 1
ATOM 671 O O . SER A 1 82 ? -2.339 13.820 14.889 1.00 56.44 82 SER A O 1
ATOM 673 N N . HIS A 1 83 ? -4.305 13.480 15.865 1.00 59.19 83 HIS A N 1
ATOM 674 C CA . HIS A 1 83 ? -4.809 12.667 14.748 1.00 59.19 83 HIS A CA 1
ATOM 675 C C . HIS A 1 83 ? -5.087 13.495 13.485 1.00 59.19 83 HIS A C 1
ATOM 677 O O . HIS A 1 83 ? -4.874 13.019 12.372 1.00 59.19 83 HIS A O 1
ATOM 683 N N . LYS A 1 84 ? -5.555 14.745 13.632 1.00 66.31 84 LYS A N 1
ATOM 684 C CA . LYS A 1 84 ? -5.689 15.647 12.479 1.00 66.31 84 LYS A CA 1
ATOM 685 C C . LYS A 1 84 ? -4.326 16.009 11.918 1.00 66.31 84 LYS A C 1
ATOM 687 O O . LYS A 1 84 ? -4.138 15.941 10.716 1.00 66.31 84 LYS A O 1
ATOM 692 N N . GLU A 1 85 ? -3.411 16.388 12.802 1.00 70.31 85 GLU A N 1
ATOM 693 C CA . GLU A 1 85 ? -2.046 16.750 12.438 1.00 70.31 85 GLU A CA 1
ATOM 694 C C . GLU A 1 85 ? -1.327 15.564 11.783 1.00 70.31 85 GLU A C 1
ATOM 696 O O . GLU A 1 85 ? -0.649 15.749 10.780 1.00 70.31 85 GLU A O 1
ATOM 701 N N . GLU A 1 86 ? -1.548 14.337 12.266 1.00 70.75 86 GLU A N 1
ATOM 702 C CA . GLU A 1 86 ? -1.054 13.107 11.640 1.00 70.75 86 GLU A CA 1
ATOM 703 C C . GLU A 1 86 ? -1.692 12.862 10.266 1.00 70.75 86 GLU A C 1
ATOM 705 O O . GLU A 1 86 ? -0.978 12.522 9.328 1.00 70.75 86 GLU A O 1
ATOM 710 N N . LEU A 1 87 ? -3.009 13.042 10.109 1.00 76.75 87 LEU A N 1
ATOM 711 C CA . LEU A 1 87 ? -3.678 12.876 8.813 1.00 76.75 87 LEU A CA 1
ATOM 712 C C . LEU A 1 87 ? -3.230 13.933 7.796 1.00 76.75 87 LEU A C 1
ATOM 714 O O . LEU A 1 87 ? -3.004 13.598 6.634 1.00 76.75 87 LEU A O 1
ATOM 718 N N . ASP A 1 88 ? -3.105 15.187 8.224 1.00 80.06 88 ASP A N 1
ATOM 719 C CA . ASP A 1 88 ? -2.623 16.287 7.391 1.00 80.06 88 ASP A CA 1
ATOM 720 C C . ASP A 1 88 ? -1.150 16.033 7.007 1.00 80.06 88 ASP A C 1
ATOM 722 O O . ASP A 1 88 ? -0.819 16.044 5.825 1.00 80.06 88 ASP A O 1
ATOM 726 N N . SER A 1 89 ? -0.295 15.634 7.957 1.00 77.50 89 SER A N 1
ATOM 727 C CA . SER A 1 89 ? 1.100 15.245 7.690 1.00 77.50 89 SER A CA 1
ATOM 728 C C . SER A 1 89 ? 1.222 14.025 6.767 1.00 77.50 89 SER A C 1
ATOM 730 O O . SER A 1 89 ? 2.117 13.959 5.917 1.00 77.50 89 SER A O 1
ATOM 732 N N . PHE A 1 90 ? 0.316 13.055 6.890 1.00 83.19 90 PHE A N 1
ATOM 733 C CA . PHE A 1 90 ? 0.264 11.910 5.991 1.00 83.19 90 PHE A CA 1
ATOM 734 C C . PHE A 1 90 ? -0.129 12.337 4.573 1.00 83.19 90 PHE A C 1
ATOM 736 O O . PHE A 1 90 ? 0.514 11.926 3.611 1.00 83.19 90 PHE A O 1
ATOM 743 N N . LYS A 1 91 ? -1.124 13.219 4.423 1.00 86.88 91 LYS A N 1
ATOM 744 C CA . LYS A 1 91 ? -1.490 13.799 3.121 1.00 86.88 91 LYS A CA 1
ATOM 745 C C . LYS A 1 91 ? -0.365 14.620 2.504 1.00 86.88 91 LYS A C 1
ATOM 747 O O . LYS A 1 91 ? -0.175 14.549 1.290 1.00 86.88 91 LYS A O 1
ATOM 752 N N . ASP A 1 92 ? 0.396 15.349 3.312 1.00 85.75 92 ASP A N 1
ATOM 753 C CA . ASP A 1 92 ? 1.586 16.061 2.843 1.00 85.75 92 ASP A CA 1
ATOM 754 C C . ASP A 1 92 ? 2.625 15.071 2.303 1.00 85.75 92 ASP A C 1
ATOM 756 O O . ASP A 1 92 ? 3.171 15.275 1.221 1.00 85.75 92 ASP A O 1
ATOM 760 N N . THR A 1 93 ? 2.828 13.943 2.992 1.00 84.69 93 THR A N 1
ATOM 761 C CA . THR A 1 93 ? 3.701 12.857 2.516 1.00 84.69 93 THR A CA 1
ATOM 762 C C . THR A 1 93 ? 3.205 12.286 1.188 1.00 84.69 93 THR A C 1
ATOM 764 O O . THR A 1 93 ? 3.978 12.184 0.242 1.00 84.69 93 THR A O 1
ATOM 767 N N . LEU A 1 94 ? 1.908 11.988 1.071 1.00 89.62 94 LEU A N 1
ATOM 768 C CA . LEU A 1 94 ? 1.301 11.525 -0.182 1.00 89.62 94 LEU A CA 1
ATOM 769 C C . LEU A 1 94 ? 1.475 12.540 -1.321 1.00 89.62 94 LEU A C 1
ATOM 771 O O . LEU A 1 94 ? 1.744 12.159 -2.454 1.00 89.62 94 LEU A O 1
ATOM 775 N N . THR A 1 95 ? 1.389 13.834 -1.018 1.00 91.00 95 THR A N 1
ATOM 776 C CA . THR A 1 95 ? 1.614 14.904 -2.001 1.00 91.00 95 THR A CA 1
ATOM 777 C C . THR A 1 95 ? 3.063 14.931 -2.490 1.00 91.00 95 THR A C 1
ATOM 779 O O . THR A 1 95 ? 3.315 15.271 -3.641 1.00 91.00 95 THR A O 1
ATOM 782 N N . LEU A 1 96 ? 4.030 14.542 -1.651 1.00 87.50 96 LEU A N 1
ATOM 783 C CA . LEU A 1 96 ? 5.414 14.355 -2.091 1.00 87.50 96 LEU A CA 1
ATOM 784 C C . LEU A 1 96 ? 5.565 13.129 -2.998 1.00 87.50 96 LEU A C 1
ATOM 786 O O . LEU A 1 96 ? 6.428 13.141 -3.869 1.00 87.50 96 LEU A O 1
ATOM 790 N N . CYS A 1 97 ? 4.749 12.093 -2.810 1.00 87.38 97 CYS A N 1
ATOM 791 C CA . CYS A 1 97 ? 4.774 10.893 -3.645 1.00 87.38 97 CYS A CA 1
ATOM 792 C C . CYS A 1 97 ? 4.208 11.129 -5.056 1.00 87.38 97 CYS A C 1
ATOM 794 O O . CYS A 1 97 ? 4.567 10.404 -5.982 1.00 87.38 97 CYS A O 1
ATOM 796 N N . ASP A 1 98 ? 3.346 12.135 -5.226 1.00 91.44 98 ASP A N 1
ATOM 797 C CA . ASP A 1 98 ? 2.705 12.490 -6.496 1.00 91.44 98 ASP A CA 1
ATOM 798 C C . ASP A 1 98 ? 3.712 13.178 -7.439 1.00 91.44 98 ASP A C 1
ATOM 800 O O . ASP A 1 98 ? 3.813 14.407 -7.527 1.00 91.44 98 ASP A O 1
ATOM 804 N N . LYS A 1 99 ? 4.520 12.353 -8.122 1.00 85.62 99 LYS A N 1
ATOM 805 C CA . LYS A 1 99 ? 5.615 12.792 -9.004 1.00 85.62 99 LYS A CA 1
ATOM 806 C C . LYS A 1 99 ? 5.092 13.669 -10.143 1.00 85.62 99 LYS A C 1
ATOM 808 O O . LYS A 1 99 ? 5.779 14.611 -10.544 1.00 85.62 99 LYS A O 1
ATOM 813 N N . ASN A 1 100 ? 3.905 13.360 -10.666 1.00 85.50 100 ASN A N 1
ATOM 814 C CA . ASN A 1 100 ? 3.325 14.050 -11.816 1.00 85.50 100 ASN A CA 1
ATOM 815 C C . ASN A 1 100 ? 2.422 15.249 -11.430 1.00 85.50 100 ASN A C 1
ATOM 817 O O . ASN A 1 100 ? 2.131 16.089 -12.285 1.00 85.50 100 ASN A O 1
ATOM 821 N N . LYS A 1 101 ? 2.076 15.384 -10.141 1.00 89.56 101 LYS A N 1
ATOM 822 C CA . LYS A 1 101 ? 1.270 16.462 -9.546 1.00 89.56 101 LYS A CA 1
ATOM 823 C C . LYS A 1 101 ? -0.162 16.540 -10.079 1.00 89.56 101 LYS A C 1
ATOM 825 O O . LYS A 1 101 ? -0.724 17.638 -10.164 1.00 89.56 101 LYS A O 1
ATOM 830 N N . ASP A 1 102 ? -0.755 15.410 -10.448 1.00 91.75 102 ASP A N 1
ATOM 831 C CA . ASP A 1 102 ? -2.141 15.335 -10.919 1.00 91.75 102 ASP A CA 1
ATOM 832 C C . ASP A 1 102 ? -3.169 15.202 -9.778 1.00 91.75 102 ASP A C 1
ATOM 834 O O . ASP A 1 102 ? -4.380 15.212 -10.024 1.00 91.75 102 ASP A O 1
ATOM 838 N N . GLY A 1 103 ? -2.707 15.145 -8.523 1.00 90.88 103 GLY A N 1
ATOM 839 C CA . GLY A 1 103 ? -3.532 15.009 -7.325 1.00 90.88 103 GLY A CA 1
ATOM 840 C C . GLY A 1 103 ? -3.999 13.577 -7.057 1.00 90.88 103 GLY A C 1
ATOM 841 O O . GLY A 1 103 ? -4.791 13.346 -6.128 1.00 90.88 103 GLY A O 1
ATOM 842 N N . GLN A 1 104 ? -3.531 12.619 -7.854 1.00 93.56 104 GLN A N 1
ATOM 843 C CA . GLN A 1 104 ? -3.796 11.202 -7.718 1.00 93.56 104 GLN A CA 1
ATOM 844 C C . GLN A 1 104 ? -2.494 10.445 -7.471 1.00 93.56 104 GLN A C 1
ATOM 846 O O . GLN A 1 104 ? -1.419 10.844 -7.893 1.00 93.56 104 GLN A O 1
ATOM 851 N N . LEU A 1 105 ? -2.596 9.320 -6.771 1.00 90.94 105 LEU A N 1
ATOM 852 C CA . LEU A 1 105 ? -1.472 8.412 -6.594 1.00 90.94 105 LEU A CA 1
ATOM 853 C C . LEU A 1 105 ? -1.746 7.098 -7.286 1.00 90.94 105 LEU A C 1
ATOM 855 O O . LEU A 1 105 ? -2.722 6.407 -6.981 1.00 90.94 105 LEU A O 1
ATOM 859 N N . THR A 1 106 ? -0.859 6.756 -8.210 1.00 88.62 106 THR A N 1
ATOM 860 C CA . THR A 1 106 ? -0.738 5.411 -8.765 1.00 88.62 106 THR A CA 1
ATOM 861 C C . THR A 1 106 ? 0.037 4.503 -7.810 1.00 88.62 106 THR A C 1
ATOM 863 O O . THR A 1 106 ? 0.749 4.973 -6.921 1.00 88.62 106 THR A O 1
ATOM 866 N N . LEU A 1 107 ? -0.066 3.184 -8.003 1.00 83.31 107 LEU A N 1
ATOM 867 C CA . LEU A 1 107 ? 0.726 2.230 -7.225 1.00 83.31 107 LEU A CA 1
ATOM 868 C C . LEU A 1 107 ? 2.230 2.497 -7.376 1.00 83.31 107 LEU A C 1
ATOM 870 O O . LEU A 1 107 ? 2.944 2.471 -6.383 1.00 83.31 107 LEU A O 1
ATOM 874 N N . VAL A 1 108 ? 2.683 2.814 -8.594 1.00 80.31 108 VAL A N 1
ATOM 875 C CA . VAL A 1 108 ? 4.086 3.139 -8.898 1.00 80.31 108 VAL A CA 1
ATOM 876 C C . VAL A 1 108 ? 4.585 4.300 -8.040 1.00 80.31 108 VAL A C 1
ATOM 878 O O . VAL A 1 108 ? 5.643 4.208 -7.425 1.00 80.31 108 VAL A O 1
ATOM 881 N N . GLU A 1 109 ? 3.824 5.393 -7.977 1.00 85.31 109 GLU A N 1
ATOM 882 C CA . GLU A 1 109 ? 4.172 6.567 -7.169 1.00 85.31 109 GLU A CA 1
ATOM 883 C C . GLU A 1 109 ? 4.170 6.235 -5.674 1.00 85.31 109 GLU A C 1
ATOM 885 O O . GLU A 1 109 ? 5.094 6.610 -4.949 1.00 85.31 109 GLU A O 1
ATOM 890 N N . PHE A 1 110 ? 3.179 5.460 -5.231 1.00 84.12 110 PHE A N 1
ATOM 891 C CA . PHE A 1 110 ? 2.999 5.056 -3.840 1.00 84.12 110 PHE A CA 1
ATOM 892 C C . PHE A 1 110 ? 4.099 4.111 -3.330 1.00 84.12 110 PHE A C 1
ATOM 894 O O . PHE A 1 110 ? 4.539 4.235 -2.190 1.00 84.12 110 PHE A O 1
ATOM 901 N N . THR A 1 111 ? 4.589 3.195 -4.167 1.00 74.56 111 THR A N 1
ATOM 902 C CA . THR A 1 111 ? 5.680 2.267 -3.818 1.00 74.56 111 THR A CA 1
ATOM 903 C C . THR A 1 111 ? 7.056 2.778 -4.233 1.00 74.56 111 THR A C 1
ATOM 905 O O . THR A 1 111 ? 8.051 2.078 -4.064 1.00 74.56 111 THR A O 1
ATOM 908 N N . SER A 1 112 ? 7.136 3.979 -4.810 1.00 74.25 112 SER A N 1
ATOM 909 C CA . SER A 1 112 ? 8.394 4.541 -5.296 1.00 74.25 112 SER A CA 1
ATOM 910 C C . SER A 1 112 ? 9.417 4.717 -4.171 1.00 74.25 112 SER A C 1
ATOM 912 O O . SER A 1 112 ? 9.069 4.891 -3.001 1.00 74.25 112 SER A O 1
ATOM 914 N N . ASN A 1 113 ? 10.695 4.809 -4.543 1.00 65.56 113 ASN A N 1
ATOM 915 C CA . ASN A 1 113 ? 11.785 5.169 -3.628 1.00 65.56 113 ASN A CA 1
ATOM 916 C C . ASN A 1 113 ? 11.590 6.519 -2.923 1.00 65.56 113 ASN A C 1
ATOM 918 O O . ASN A 1 113 ? 12.326 6.822 -1.998 1.00 65.56 113 ASN A O 1
ATOM 922 N N . GLN A 1 114 ? 10.677 7.371 -3.383 1.00 74.75 114 GLN A N 1
ATOM 923 C CA . GLN A 1 114 ? 10.370 8.625 -2.702 1.00 74.75 114 GLN A CA 1
ATOM 924 C C . GLN A 1 114 ? 9.297 8.436 -1.624 1.00 74.75 114 GLN A C 1
ATOM 926 O O . GLN A 1 114 ? 9.311 9.137 -0.615 1.00 74.75 114 GLN A O 1
ATOM 931 N N . CYS A 1 115 ? 8.374 7.500 -1.840 1.00 76.94 115 CYS A N 1
ATOM 932 C CA . CYS A 1 115 ? 7.209 7.305 -0.992 1.00 76.94 115 CYS A CA 1
ATOM 933 C C . CYS A 1 115 ? 7.401 6.185 0.040 1.00 76.94 115 CYS A C 1
ATOM 935 O O . CYS A 1 115 ? 6.895 6.285 1.155 1.00 76.94 115 CYS A O 1
ATOM 937 N N . HIS A 1 116 ? 8.171 5.145 -0.304 1.00 72.94 116 HIS A N 1
ATOM 938 C CA . HIS A 1 116 ? 8.501 4.006 0.560 1.00 72.94 116 HIS A CA 1
ATOM 939 C C . HIS A 1 116 ? 7.283 3.326 1.219 1.00 72.94 116 HIS A C 1
ATOM 941 O O . HIS A 1 116 ? 7.400 2.769 2.313 1.00 72.94 116 HIS A O 1
ATOM 947 N N . MET A 1 117 ? 6.105 3.370 0.589 1.00 77.00 117 MET A N 1
ATOM 948 C CA . MET A 1 117 ? 4.908 2.718 1.120 1.00 77.00 117 MET A CA 1
ATOM 949 C C . MET A 1 117 ? 4.722 1.338 0.485 1.00 77.00 117 MET A C 1
ATOM 951 O O . MET A 1 117 ? 5.122 1.099 -0.652 1.00 77.00 117 MET A O 1
ATOM 955 N N . SER A 1 118 ? 4.131 0.404 1.231 1.00 70.81 118 SER A N 1
ATOM 956 C CA . SER A 1 118 ? 3.893 -0.950 0.728 1.00 70.81 118 SER A CA 1
AT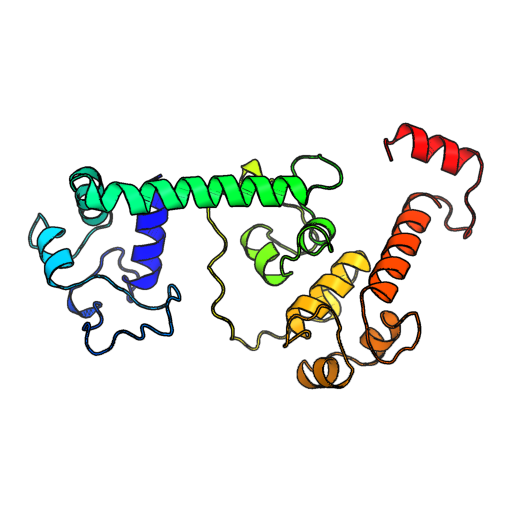OM 957 C C . SER A 1 118 ? 2.715 -0.994 -0.243 1.00 70.81 118 SER A C 1
ATOM 959 O O . SER A 1 118 ? 1.774 -0.201 -0.146 1.00 70.81 118 SER A O 1
ATOM 961 N N . SER A 1 119 ? 2.723 -1.976 -1.145 1.00 71.94 119 SER A N 1
ATOM 962 C CA . SER A 1 119 ? 1.596 -2.205 -2.049 1.00 71.94 119 SER A CA 1
ATOM 963 C C . SER A 1 119 ? 0.311 -2.586 -1.294 1.00 71.94 119 SER A C 1
ATOM 965 O O . SER A 1 119 ? -0.764 -2.107 -1.638 1.00 71.94 119 SER A O 1
ATOM 967 N N . ASP A 1 120 ? 0.397 -3.335 -0.193 1.00 70.12 120 ASP A N 1
ATOM 968 C CA . ASP A 1 120 ? -0.774 -3.648 0.645 1.00 70.12 120 ASP A CA 1
ATOM 969 C C . ASP A 1 120 ? -1.421 -2.392 1.227 1.00 70.12 120 ASP A C 1
ATOM 971 O O . ASP A 1 120 ? -2.644 -2.267 1.307 1.00 70.12 120 ASP A O 1
ATOM 975 N N . MET A 1 121 ? -0.597 -1.411 1.601 1.00 75.81 121 MET A N 1
ATOM 976 C CA . MET A 1 121 ? -1.096 -0.154 2.134 1.00 75.81 121 MET A CA 1
ATOM 977 C C . MET A 1 121 ? -1.836 0.664 1.065 1.00 75.81 121 MET A C 1
ATOM 979 O O . MET A 1 121 ? -2.775 1.384 1.409 1.00 75.81 121 MET A O 1
ATOM 983 N N . PHE A 1 122 ? -1.486 0.507 -0.214 1.00 81.31 122 PHE A N 1
ATOM 984 C CA . PHE A 1 122 ? -2.180 1.135 -1.341 1.00 81.31 122 PHE A CA 1
ATOM 985 C C . PHE A 1 122 ? -3.636 0.664 -1.464 1.00 81.31 122 PHE A C 1
ATOM 987 O O . PHE A 1 122 ? -4.533 1.469 -1.728 1.00 81.31 122 PHE A O 1
ATOM 994 N N . LEU A 1 123 ? -3.896 -0.624 -1.216 1.00 78.75 123 LEU A N 1
ATOM 995 C CA . LEU A 1 123 ? -5.239 -1.209 -1.307 1.00 78.75 123 LEU A CA 1
ATOM 996 C C . LEU A 1 123 ? -6.207 -0.712 -0.221 1.00 78.75 123 LEU A C 1
ATOM 998 O O . LEU A 1 123 ? -7.418 -0.859 -0.366 1.00 78.75 123 LEU A O 1
ATOM 1002 N N . ASN A 1 124 ? -5.716 -0.045 0.828 1.00 80.56 124 ASN A N 1
ATOM 1003 C CA . ASN A 1 124 ? -6.592 0.662 1.770 1.00 80.56 124 ASN A CA 1
ATOM 1004 C C . ASN A 1 124 ? -7.271 1.890 1.141 1.00 80.56 124 ASN A C 1
ATOM 1006 O O . ASN A 1 124 ? -8.266 2.388 1.671 1.00 80.56 124 ASN A O 1
ATOM 1010 N N . TYR A 1 125 ? -6.723 2.399 0.035 1.00 84.25 125 TYR A N 1
ATOM 1011 C CA . TYR A 1 125 ? -7.156 3.641 -0.607 1.00 84.25 125 TYR A CA 1
ATOM 1012 C C . TYR A 1 125 ? -7.634 3.446 -2.042 1.00 84.25 125 TYR A C 1
ATOM 1014 O O . TYR A 1 125 ? -8.478 4.213 -2.511 1.00 84.25 125 TYR A O 1
ATOM 1022 N N . SER A 1 126 ? -7.131 2.421 -2.729 1.00 83.44 126 SER A N 1
ATOM 1023 C CA . SER A 1 126 ? -7.529 2.069 -4.087 1.00 83.44 126 SER A CA 1
ATOM 1024 C C . SER A 1 126 ? -8.250 0.726 -4.128 1.00 83.44 126 SER A C 1
ATOM 1026 O O . SER A 1 126 ? -7.902 -0.210 -3.419 1.00 83.44 126 SER A O 1
ATOM 1028 N N . ALA A 1 127 ? -9.241 0.607 -5.013 1.00 77.94 127 ALA A N 1
ATOM 1029 C CA . ALA A 1 127 ? -9.989 -0.636 -5.199 1.00 77.94 127 ALA A CA 1
ATOM 1030 C C . ALA A 1 127 ? -9.159 -1.762 -5.849 1.00 77.94 127 ALA A C 1
ATOM 1032 O O . ALA A 1 127 ? -9.592 -2.911 -5.846 1.00 77.94 127 ALA A O 1
ATOM 1033 N N . SER A 1 128 ? -8.027 -1.429 -6.476 1.00 77.69 128 SER A N 1
ATOM 1034 C CA . SER A 1 128 ? -7.151 -2.374 -7.179 1.00 77.69 128 SER A CA 1
ATOM 1035 C C . SER A 1 128 ? -5.807 -1.725 -7.514 1.00 77.69 128 SER A C 1
ATOM 1037 O O . SER A 1 128 ? -5.761 -0.520 -7.758 1.00 77.69 128 SER A O 1
ATOM 1039 N N . TYR A 1 129 ? -4.750 -2.520 -7.677 1.00 74.69 129 TYR A N 1
ATOM 1040 C CA . TYR A 1 129 ? -3.404 -2.059 -8.057 1.00 74.69 129 TYR A CA 1
ATOM 1041 C C . TYR A 1 129 ? -3.333 -1.261 -9.373 1.00 74.69 129 TYR A C 1
ATOM 1043 O O . TYR A 1 129 ? -2.455 -0.421 -9.541 1.00 74.69 129 TYR A O 1
ATOM 1051 N N . GLN A 1 130 ? -4.276 -1.482 -10.292 1.00 73.88 130 GLN A N 1
ATOM 1052 C CA . GLN A 1 130 ? -4.344 -0.812 -11.596 1.00 73.88 130 GLN A CA 1
ATOM 1053 C C . GLN A 1 130 ? -4.984 0.587 -11.537 1.00 73.88 130 GLN A C 1
ATOM 1055 O O . GLN A 1 130 ? -4.962 1.313 -12.529 1.00 73.88 130 GLN A O 1
ATOM 1060 N N . LYS A 1 131 ? -5.615 0.959 -10.417 1.00 83.19 131 LYS A N 1
ATOM 1061 C CA . LYS A 1 131 ? -6.332 2.234 -10.272 1.00 83.19 131 LYS A CA 1
ATOM 1062 C C . LYS A 1 131 ? -5.569 3.164 -9.353 1.00 83.19 131 LYS A C 1
ATOM 1064 O O . LYS A 1 131 ? -5.054 2.713 -8.337 1.00 83.19 131 LYS A O 1
ATOM 1069 N N . SER A 1 132 ? -5.577 4.452 -9.668 1.00 88.88 132 SER A N 1
ATOM 1070 C CA . SER A 1 132 ? -5.130 5.503 -8.762 1.00 88.88 132 SER A CA 1
ATOM 1071 C C . SER A 1 132 ? -6.186 5.830 -7.700 1.00 88.88 132 SER A C 1
ATOM 1073 O O . SER A 1 132 ? -7.362 5.471 -7.830 1.00 88.88 132 SER A O 1
ATOM 1075 N N . PHE A 1 133 ? -5.777 6.550 -6.658 1.00 90.56 133 PHE A N 1
ATOM 1076 C CA . PHE A 1 133 ? -6.697 7.190 -5.718 1.00 90.56 133 PHE A CA 1
ATOM 1077 C C . PHE A 1 133 ? -6.377 8.680 -5.568 1.00 90.56 133 PHE A C 1
ATOM 1079 O O . PHE A 1 133 ? -5.228 9.095 -5.671 1.00 90.56 133 PHE A O 1
ATOM 1086 N N . GLU A 1 134 ? -7.397 9.498 -5.309 1.00 92.88 134 GLU A N 1
ATOM 1087 C CA . GLU A 1 134 ? -7.223 10.938 -5.081 1.00 92.88 134 GLU A CA 1
ATOM 1088 C C . GLU A 1 134 ? -6.763 11.207 -3.643 1.00 92.88 134 GLU A C 1
ATOM 1090 O O . GLU A 1 134 ? -7.452 10.835 -2.686 1.00 92.88 134 GLU A O 1
ATOM 1095 N N . ILE A 1 135 ? -5.659 11.940 -3.475 1.00 89.62 135 ILE A N 1
ATOM 1096 C CA . ILE A 1 135 ? -5.101 12.282 -2.151 1.00 89.62 135 ILE A CA 1
ATOM 1097 C C . ILE A 1 135 ? -6.135 13.041 -1.302 1.00 89.62 135 ILE A C 1
ATOM 1099 O O . ILE A 1 135 ? -6.286 12.808 -0.099 1.00 89.62 135 ILE A O 1
ATOM 1103 N N . ALA A 1 136 ? -6.926 13.913 -1.935 1.00 88.31 136 ALA A N 1
ATOM 1104 C CA . ALA A 1 136 ? -7.974 14.682 -1.269 1.00 88.31 136 ALA A CA 1
ATOM 1105 C C . ALA A 1 136 ? -9.053 13.797 -0.612 1.00 88.31 136 ALA A C 1
ATOM 1107 O O . ALA A 1 136 ? -9.599 14.173 0.431 1.00 88.31 136 ALA A O 1
ATOM 1108 N N . LYS A 1 137 ? -9.327 12.613 -1.183 1.00 87.75 137 LYS A N 1
ATOM 1109 C CA . LYS A 1 137 ? -10.332 11.654 -0.694 1.00 87.75 137 LYS A CA 1
ATOM 1110 C C . LYS A 1 137 ? -9.828 10.778 0.453 1.00 87.75 137 LYS A C 1
ATOM 1112 O O . LYS A 1 137 ? -10.635 10.105 1.097 1.00 87.75 137 LYS A O 1
ATOM 1117 N N . VAL A 1 138 ? -8.533 10.821 0.770 1.00 84.88 138 VAL A N 1
ATOM 1118 C CA . VAL A 1 138 ? -7.986 10.162 1.959 1.00 84.88 138 VAL A CA 1
ATOM 1119 C C . VAL A 1 138 ? -8.599 10.815 3.198 1.00 84.88 138 VAL A C 1
ATOM 1121 O O . VAL A 1 138 ? -8.469 12.014 3.432 1.00 84.88 138 VAL A O 1
ATOM 1124 N N . THR A 1 139 ? -9.332 10.043 3.990 1.00 79.50 139 THR A N 1
ATOM 1125 C CA . THR A 1 139 ? -10.020 10.541 5.200 1.00 79.50 139 THR A CA 1
ATOM 1126 C C . THR A 1 139 ? -9.622 9.788 6.461 1.00 79.50 139 THR A C 1
ATOM 1128 O O . THR A 1 139 ? -10.083 10.129 7.552 1.00 79.50 139 THR A O 1
ATOM 1131 N N . LYS A 1 140 ? -8.773 8.772 6.307 1.00 79.50 140 LYS A N 1
ATOM 1132 C CA . LYS A 1 140 ? -8.331 7.871 7.362 1.00 79.50 140 LYS A CA 1
ATOM 1133 C C . LYS A 1 140 ? -6.839 7.618 7.195 1.00 79.50 140 LYS A C 1
ATOM 1135 O O . LYS A 1 140 ? -6.357 7.483 6.065 1.00 79.50 140 LYS A O 1
ATOM 1140 N N . LEU A 1 141 ? -6.130 7.569 8.315 1.00 72.00 141 LEU A N 1
ATOM 1141 C CA . LEU A 1 141 ? -4.756 7.088 8.340 1.00 72.00 141 LEU A CA 1
ATOM 1142 C C . LEU A 1 141 ? -4.731 5.610 7.943 1.00 72.00 141 LEU A C 1
ATOM 1144 O O . LEU A 1 141 ? -5.735 4.911 8.123 1.00 72.00 141 LEU A O 1
ATOM 1148 N N . PRO A 1 142 ? -3.612 5.125 7.389 1.00 69.12 142 PRO A N 1
ATOM 1149 C CA . PRO A 1 142 ? -3.468 3.700 7.172 1.00 69.12 142 PRO A CA 1
ATOM 1150 C C . PRO A 1 142 ? -3.536 3.033 8.549 1.00 69.12 142 PRO A C 1
ATOM 1152 O O . PRO A 1 142 ? -3.028 3.606 9.523 1.00 69.12 142 PRO A O 1
ATOM 1155 N N . PRO A 1 143 ? -4.134 1.837 8.668 1.00 58.75 143 PRO A N 1
ATOM 1156 C CA . PRO A 1 143 ? -3.983 1.054 9.885 1.00 58.75 143 PRO A CA 1
ATOM 1157 C C . PRO A 1 143 ? -2.485 0.997 10.205 1.00 58.75 143 PRO A C 1
ATOM 1159 O O . PRO A 1 143 ? -1.709 0.610 9.328 1.00 58.75 143 PRO A O 1
ATOM 1162 N N . ARG A 1 144 ? -2.039 1.436 11.399 1.00 48.62 144 ARG A N 1
ATOM 1163 C CA . ARG A 1 144 ? -0.616 1.302 11.762 1.00 48.62 144 ARG A CA 1
ATOM 1164 C C . ARG A 1 144 ? -0.325 -0.191 11.750 1.00 48.62 144 ARG A C 1
ATOM 1166 O O . ARG A 1 144 ? -0.773 -0.911 12.645 1.00 48.62 144 ARG A O 1
ATOM 1173 N N . LEU A 1 145 ? 0.323 -0.648 10.681 1.00 36.41 145 LEU A N 1
ATOM 1174 C CA . LEU A 1 145 ? 0.472 -2.063 10.399 1.00 36.41 145 LEU A CA 1
ATOM 1175 C C . LEU A 1 145 ? 1.162 -2.711 11.591 1.00 36.41 145 LEU A C 1
ATOM 1177 O O . LEU A 1 145 ? 2.302 -2.400 11.939 1.00 36.41 145 LEU A O 1
ATOM 1181 N N . SER A 1 146 ? 0.421 -3.621 12.219 1.00 30.27 146 SER A N 1
ATOM 1182 C CA . SER A 1 146 ? 1.028 -4.689 12.987 1.00 30.27 146 SER A CA 1
ATOM 1183 C C . SER A 1 146 ? 2.008 -5.357 12.036 1.00 30.27 146 SER A C 1
ATOM 1185 O O . SER A 1 146 ? 1.612 -5.824 10.971 1.00 30.27 146 SER A O 1
ATOM 1187 N N . ILE A 1 147 ? 3.287 -5.333 12.387 1.00 31.89 147 ILE A N 1
ATOM 1188 C CA . ILE A 1 147 ? 4.287 -6.168 11.741 1.00 31.89 147 ILE A CA 1
ATOM 1189 C C . ILE A 1 147 ? 3.787 -7.603 11.912 1.00 31.89 147 ILE A C 1
ATOM 1191 O O . ILE A 1 147 ? 3.752 -8.130 13.024 1.00 31.89 147 ILE A O 1
ATOM 1195 N N . GLY A 1 148 ? 3.329 -8.188 10.814 1.00 34.19 148 GLY A N 1
ATOM 1196 C CA . GLY A 1 148 ? 2.969 -9.589 10.730 1.00 34.19 148 GLY A CA 1
ATOM 1197 C C . GLY A 1 148 ? 1.480 -9.866 10.542 1.00 34.19 148 GLY A C 1
ATOM 1198 O O . GLY A 1 148 ? 0.640 -9.400 11.322 1.00 34.19 148 GLY A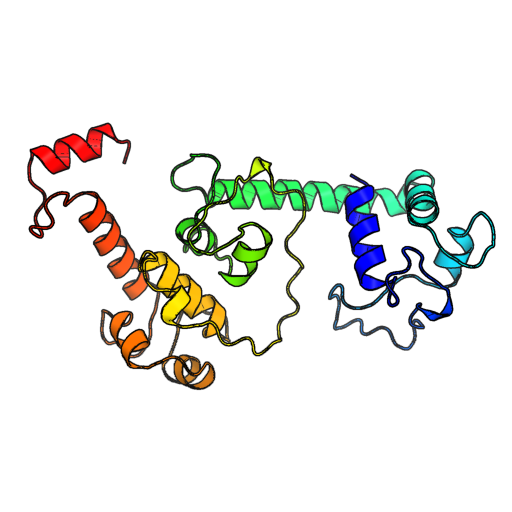 O 1
ATOM 1199 N N . ARG A 1 149 ? 1.275 -10.800 9.601 1.00 36.44 149 ARG A N 1
ATOM 1200 C CA . ARG A 1 149 ? 0.108 -11.663 9.358 1.00 36.44 149 ARG A CA 1
ATOM 1201 C C . ARG A 1 149 ? -0.918 -11.057 8.388 1.00 36.44 149 ARG A C 1
ATOM 1203 O O . ARG A 1 149 ? -1.290 -9.908 8.562 1.00 36.44 149 ARG A O 1
ATOM 1210 N N . ASP A 1 150 ? -1.348 -11.733 7.324 1.00 33.56 150 ASP A N 1
ATOM 1211 C CA . ASP A 1 150 ? -1.580 -13.173 7.136 1.00 33.56 150 ASP A CA 1
ATOM 1212 C C . ASP A 1 150 ? -1.351 -13.634 5.677 1.00 33.56 150 ASP A C 1
ATOM 1214 O O . ASP A 1 150 ? -1.194 -12.833 4.762 1.00 33.56 150 ASP A O 1
ATOM 1218 N N . GLU A 1 151 ? -1.301 -14.955 5.501 1.00 36.69 151 GLU A N 1
ATOM 1219 C CA . GLU A 1 151 ? -0.924 -15.752 4.325 1.00 36.69 151 GLU A CA 1
ATOM 1220 C C . GLU A 1 151 ? -1.848 -15.647 3.090 1.00 36.69 151 GLU A C 1
ATOM 1222 O O . GLU A 1 151 ? -2.099 -16.656 2.422 1.00 36.69 151 GLU A O 1
ATOM 1227 N N . ASP A 1 152 ? -2.338 -14.464 2.728 1.00 40.84 152 ASP A N 1
ATOM 1228 C CA . ASP A 1 152 ? -3.052 -14.308 1.462 1.00 40.84 152 ASP A CA 1
ATOM 1229 C C . ASP A 1 152 ? -2.043 -14.194 0.319 1.00 40.84 152 ASP A C 1
ATOM 1231 O O . ASP A 1 152 ? -1.506 -13.138 -0.010 1.00 40.84 152 ASP A O 1
ATOM 1235 N N . LYS A 1 153 ? -1.755 -15.362 -0.266 1.00 45.25 153 LYS A N 1
ATOM 1236 C CA . LYS A 1 153 ? -1.043 -15.517 -1.534 1.00 45.25 153 LYS A CA 1
ATOM 1237 C C . LYS A 1 153 ? -1.610 -14.532 -2.552 1.00 45.25 153 LYS A C 1
ATOM 1239 O O . LYS A 1 153 ? -2.718 -14.721 -3.053 1.00 45.25 153 LYS A O 1
ATOM 1244 N N . LEU A 1 154 ? -0.812 -13.530 -2.891 1.00 49.91 154 LEU A N 1
ATOM 1245 C CA . LEU A 1 154 ? -1.076 -12.686 -4.039 1.00 49.91 154 LEU A CA 1
ATOM 1246 C C . LEU A 1 154 ? -1.037 -13.565 -5.290 1.00 49.91 154 LEU A C 1
ATOM 1248 O O . LEU A 1 154 ? -0.085 -14.315 -5.523 1.00 49.91 154 LEU A O 1
ATOM 1252 N N . ASP A 1 155 ? -2.122 -13.512 -6.056 1.00 54.53 155 ASP A N 1
ATOM 1253 C CA . ASP A 1 155 ? -2.177 -14.124 -7.370 1.00 54.53 155 ASP A CA 1
ATOM 1254 C C . ASP A 1 155 ? -1.109 -13.434 -8.222 1.00 54.53 155 ASP A C 1
ATOM 1256 O O . ASP A 1 155 ? -1.202 -12.238 -8.477 1.00 54.53 155 ASP A O 1
ATOM 1260 N N . ILE A 1 156 ? -0.069 -14.161 -8.627 1.00 52.78 156 ILE A N 1
ATOM 1261 C CA . ILE A 1 156 ? 0.996 -13.653 -9.505 1.00 52.78 156 ILE A CA 1
ATOM 1262 C C . ILE A 1 156 ? 0.391 -13.040 -10.784 1.00 52.78 156 ILE A C 1
ATOM 1264 O O . ILE A 1 156 ? 0.928 -12.077 -11.324 1.00 52.78 156 ILE A O 1
ATOM 1268 N N . ASN A 1 157 ? -0.790 -13.510 -11.203 1.00 56.75 157 ASN A N 1
ATOM 1269 C CA . ASN A 1 157 ? -1.539 -12.941 -12.324 1.00 56.75 157 ASN A CA 1
ATOM 1270 C C . ASN A 1 157 ? -2.109 -11.534 -12.037 1.00 56.75 157 ASN A C 1
ATOM 1272 O O . ASN A 1 157 ? -2.502 -10.832 -12.961 1.00 56.75 157 ASN A O 1
ATOM 1276 N N . ALA A 1 158 ? -2.170 -11.082 -10.781 1.00 59.41 158 ALA A N 1
ATOM 1277 C CA . ALA A 1 158 ? -2.593 -9.725 -10.425 1.00 59.41 158 ALA A CA 1
ATOM 1278 C C . ALA A 1 158 ? -1.525 -8.665 -10.750 1.00 59.41 158 ALA A C 1
ATOM 1280 O O . ALA A 1 158 ? -1.851 -7.477 -10.826 1.00 59.41 158 ALA A O 1
ATOM 1281 N N . MET A 1 159 ? -0.270 -9.092 -10.944 1.00 69.12 159 MET A N 1
ATOM 1282 C CA . MET A 1 159 ? 0.835 -8.2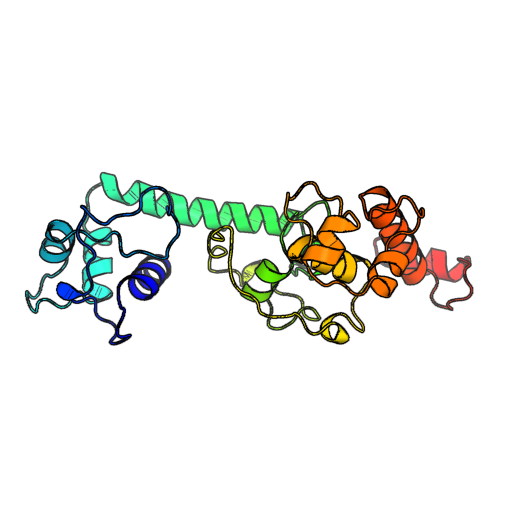40 -11.389 1.00 69.12 159 MET A CA 1
ATOM 1283 C C . MET A 1 159 ? 0.851 -8.051 -12.912 1.00 69.12 159 MET A C 1
ATOM 1285 O O . MET A 1 159 ? 1.437 -7.081 -13.399 1.00 69.12 159 MET A O 1
ATOM 1289 N N . ASP A 1 160 ? 0.181 -8.932 -13.663 1.00 71.31 160 ASP A N 1
ATOM 1290 C CA . ASP A 1 160 ? 0.129 -8.849 -15.120 1.00 71.31 160 ASP A CA 1
ATOM 1291 C C . ASP A 1 160 ? -0.525 -7.541 -15.581 1.00 71.31 160 ASP A C 1
ATOM 1293 O O . ASP A 1 160 ? -1.592 -7.123 -15.122 1.00 71.31 160 ASP A O 1
ATOM 1297 N N . GLY A 1 161 ? 0.146 -6.872 -16.520 1.00 72.19 161 GLY A N 1
ATOM 1298 C CA . GLY A 1 161 ? -0.281 -5.584 -17.065 1.00 72.19 161 GLY A CA 1
ATOM 1299 C C . GLY A 1 161 ? 0.054 -4.368 -16.195 1.00 72.19 161 GLY A C 1
ATOM 1300 O O . GLY A 1 161 ? -0.200 -3.245 -16.633 1.00 72.19 161 GLY A O 1
ATOM 1301 N N . LEU A 1 162 ? 0.645 -4.548 -15.007 1.00 75.69 162 LEU A N 1
ATOM 1302 C CA . LEU A 1 162 ? 1.200 -3.433 -14.237 1.00 75.69 162 LEU A CA 1
ATOM 1303 C C . LEU A 1 162 ? 2.554 -2.984 -14.813 1.00 75.69 162 LEU A C 1
ATOM 1305 O O . LEU A 1 162 ? 3.292 -3.811 -15.353 1.00 75.69 162 LEU A O 1
ATOM 1309 N N . PRO A 1 163 ? 2.927 -1.701 -14.658 1.00 79.44 163 PRO A N 1
ATOM 1310 C CA . PRO A 1 163 ? 4.298 -1.258 -14.893 1.00 79.44 163 PRO A CA 1
ATOM 1311 C C . PRO A 1 163 ? 5.291 -2.085 -14.060 1.00 79.44 163 PRO A C 1
ATOM 1313 O O . PRO A 1 163 ? 5.006 -2.415 -12.906 1.00 79.44 163 PRO A O 1
ATOM 1316 N N . LYS A 1 164 ? 6.455 -2.409 -14.628 1.00 83.81 164 LYS A N 1
ATOM 1317 C CA . LYS A 1 164 ? 7.544 -3.136 -13.955 1.00 83.81 164 LYS A CA 1
ATOM 1318 C C . LYS A 1 164 ? 7.946 -2.462 -12.639 1.00 83.81 164 LYS A C 1
ATOM 1320 O O . LYS A 1 164 ? 8.235 -3.158 -11.673 1.00 83.81 164 LYS A O 1
ATOM 1325 N N . GLU A 1 165 ? 7.906 -1.132 -12.573 1.00 79.12 165 GLU A N 1
ATOM 1326 C CA . GLU A 1 165 ? 8.167 -0.365 -11.346 1.00 79.12 165 GLU A CA 1
ATOM 1327 C C . GLU A 1 165 ? 7.196 -0.738 -10.212 1.00 79.12 165 GLU A C 1
ATOM 1329 O O . GLU A 1 165 ? 7.605 -0.969 -9.074 1.00 79.12 165 GLU A O 1
ATOM 1334 N N . ALA A 1 166 ? 5.904 -0.847 -10.529 1.00 75.38 166 ALA A N 1
ATOM 1335 C CA . ALA A 1 166 ? 4.875 -1.265 -9.579 1.00 75.38 166 ALA A CA 1
ATOM 1336 C C . ALA A 1 166 ? 5.022 -2.742 -9.208 1.00 75.38 166 ALA A C 1
ATOM 1338 O O . ALA A 1 166 ? 4.865 -3.104 -8.043 1.00 75.38 166 ALA A O 1
ATOM 1339 N N . GLN A 1 167 ? 5.340 -3.589 -10.189 1.00 83.19 167 GLN A N 1
ATOM 1340 C CA . GLN A 1 167 ? 5.570 -5.010 -9.956 1.00 83.19 167 GLN A CA 1
ATOM 1341 C C . GLN A 1 167 ? 6.708 -5.226 -8.953 1.00 83.19 167 GLN A C 1
ATOM 1343 O O . GLN A 1 167 ? 6.526 -5.935 -7.968 1.00 83.19 167 GLN A O 1
ATOM 1348 N N . VAL A 1 168 ? 7.845 -4.551 -9.136 1.00 83.31 168 VAL A N 1
ATOM 1349 C CA . VAL A 1 168 ? 8.973 -4.660 -8.204 1.00 83.31 168 VAL A CA 1
ATOM 1350 C C . VAL A 1 168 ? 8.609 -4.123 -6.815 1.00 83.31 168 VAL A C 1
ATOM 1352 O O . VAL A 1 168 ? 8.948 -4.748 -5.815 1.00 83.31 168 VAL A O 1
ATOM 1355 N N . GLY A 1 169 ? 7.838 -3.032 -6.731 1.00 77.12 169 GLY A N 1
ATOM 1356 C CA . GLY A 1 169 ? 7.330 -2.506 -5.459 1.00 77.12 169 GLY A CA 1
ATOM 1357 C C . GLY A 1 169 ? 6.449 -3.505 -4.697 1.00 77.12 169 GLY A C 1
ATOM 1358 O O . GLY A 1 169 ? 6.573 -3.631 -3.476 1.00 77.12 169 GLY A O 1
ATOM 1359 N N . ILE A 1 170 ? 5.605 -4.261 -5.411 1.00 75.56 170 ILE A N 1
ATOM 1360 C CA . ILE A 1 170 ? 4.828 -5.371 -4.836 1.00 75.56 170 ILE A CA 1
ATOM 1361 C C . ILE A 1 170 ? 5.775 -6.448 -4.288 1.00 75.56 170 ILE A C 1
ATOM 1363 O O . ILE A 1 170 ? 5.628 -6.844 -3.130 1.00 75.56 170 ILE A O 1
ATOM 1367 N N . LEU A 1 171 ? 6.784 -6.866 -5.062 1.00 81.31 171 LEU A N 1
ATOM 1368 C CA . LEU A 1 171 ? 7.752 -7.885 -4.632 1.00 81.31 171 LEU A CA 1
ATOM 1369 C C . LEU A 1 171 ? 8.477 -7.491 -3.343 1.00 81.31 171 LEU A C 1
ATOM 1371 O O . LEU A 1 171 ? 8.535 -8.299 -2.416 1.00 81.31 171 LEU A O 1
ATOM 1375 N N . PHE A 1 172 ? 8.964 -6.249 -3.246 1.00 80.06 172 PHE A N 1
ATOM 1376 C CA . PHE A 1 172 ? 9.570 -5.743 -2.013 1.00 80.06 172 PHE A CA 1
ATOM 1377 C C . PHE A 1 172 ? 8.580 -5.803 -0.853 1.00 80.06 172 PHE A C 1
ATOM 1379 O O . PHE A 1 172 ? 8.883 -6.378 0.182 1.00 80.06 172 PHE A O 1
ATOM 1386 N N . SER A 1 173 ? 7.355 -5.303 -1.024 1.00 72.75 173 SER A N 1
ATOM 1387 C CA . SER A 1 173 ? 6.389 -5.326 0.081 1.00 72.75 173 SER A CA 1
ATOM 1388 C C . SER A 1 173 ? 6.062 -6.726 0.612 1.00 72.75 173 SER A C 1
ATOM 1390 O O . SER A 1 173 ? 5.752 -6.859 1.794 1.00 72.75 173 SER A O 1
ATOM 1392 N N . MET A 1 174 ? 6.147 -7.750 -0.240 1.00 73.31 174 MET A N 1
ATOM 1393 C CA . MET A 1 174 ? 5.827 -9.130 0.122 1.00 73.31 174 MET A CA 1
ATOM 1394 C C . MET A 1 174 ? 7.017 -9.891 0.699 1.00 73.31 174 MET A C 1
ATOM 1396 O O . MET A 1 174 ? 6.862 -10.676 1.634 1.00 73.31 174 MET A O 1
ATOM 1400 N N . CYS A 1 175 ? 8.180 -9.724 0.078 1.00 80.62 175 CYS A N 1
ATOM 1401 C CA . CYS A 1 175 ? 9.298 -10.632 0.260 1.00 80.62 175 CYS A CA 1
ATOM 1402 C C . CYS A 1 175 ? 10.470 -9.991 1.005 1.00 80.62 175 CYS A C 1
ATOM 1404 O O . CYS A 1 175 ? 11.227 -10.726 1.624 1.00 80.62 175 CYS A O 1
ATOM 1406 N N . ASP A 1 176 ? 10.599 -8.661 1.003 1.00 80.44 176 ASP A N 1
ATOM 1407 C CA . ASP A 1 176 ? 11.632 -7.944 1.761 1.00 80.44 176 ASP A CA 1
ATOM 1408 C C . ASP A 1 176 ? 11.252 -7.918 3.248 1.00 80.44 176 ASP A C 1
ATOM 1410 O O . ASP A 1 176 ? 10.599 -7.008 3.774 1.00 80.44 176 ASP A O 1
ATOM 1414 N N . THR A 1 177 ? 11.601 -9.010 3.922 1.00 75.19 177 THR A N 1
ATOM 1415 C CA . THR A 1 177 ? 11.210 -9.272 5.306 1.00 75.19 177 THR A CA 1
ATOM 1416 C C . THR A 1 177 ? 11.927 -8.353 6.282 1.00 75.19 177 THR A C 1
ATOM 1418 O O . THR A 1 177 ? 11.358 -7.979 7.315 1.00 75.19 177 THR A O 1
ATOM 1421 N N . ASN A 1 178 ? 13.171 -7.990 5.966 1.00 76.31 178 ASN A N 1
ATOM 1422 C CA . ASN A 1 178 ? 14.010 -7.154 6.813 1.00 76.31 178 ASN A CA 1
ATOM 1423 C C . ASN A 1 178 ? 13.859 -5.646 6.498 1.00 76.31 178 ASN A C 1
ATOM 1425 O O . ASN A 1 178 ? 14.297 -4.817 7.301 1.00 76.31 178 ASN A O 1
ATOM 1429 N N . LYS A 1 179 ? 13.158 -5.304 5.406 1.00 76.69 179 LYS A N 1
ATOM 1430 C CA . LYS A 1 179 ? 12.848 -3.949 4.927 1.00 76.69 179 LYS A CA 1
ATOM 1431 C C . LYS A 1 179 ? 14.088 -3.132 4.575 1.00 76.69 179 LYS A C 1
ATOM 1433 O O . LYS A 1 179 ? 14.110 -1.916 4.796 1.00 76.69 179 LYS A O 1
ATOM 1438 N N . ASP A 1 180 ? 15.129 -3.780 4.067 1.00 78.88 180 ASP A N 1
ATOM 1439 C CA . ASP A 1 180 ? 16.372 -3.120 3.666 1.00 78.88 180 ASP A CA 1
ATOM 1440 C C . ASP A 1 180 ? 16.354 -2.617 2.208 1.00 78.88 180 ASP A C 1
ATOM 1442 O O . ASP A 1 180 ? 17.313 -1.971 1.764 1.00 78.88 180 ASP A O 1
ATOM 1446 N N . MET A 1 181 ? 15.232 -2.805 1.500 1.00 80.69 181 MET A N 1
ATOM 1447 C CA . MET A 1 181 ? 15.058 -2.525 0.073 1.00 80.69 181 MET A CA 1
ATOM 1448 C C . MET A 1 181 ? 16.031 -3.313 -0.805 1.00 80.69 181 MET A C 1
ATOM 1450 O O . MET A 1 181 ? 16.473 -2.824 -1.853 1.00 80.69 181 MET A O 1
ATOM 1454 N N . ARG A 1 182 ? 16.370 -4.532 -0.384 1.00 87.81 182 ARG A N 1
ATOM 1455 C CA . ARG A 1 182 ? 17.141 -5.487 -1.165 1.00 87.81 182 ARG A CA 1
ATOM 1456 C C . ARG A 1 182 ? 16.544 -6.879 -1.014 1.00 87.81 182 ARG A C 1
ATOM 1458 O O . ARG A 1 182 ? 16.725 -7.536 -0.003 1.00 87.81 182 ARG A O 1
ATOM 1465 N N . LEU A 1 183 ? 15.934 -7.379 -2.082 1.00 89.44 183 LEU A N 1
ATOM 1466 C CA . LEU A 1 183 ? 15.368 -8.715 -2.071 1.00 89.44 183 LEU A CA 1
ATOM 1467 C C . LEU A 1 183 ? 16.428 -9.744 -2.462 1.00 89.44 183 LEU A C 1
ATOM 1469 O O . LEU A 1 183 ? 16.850 -9.798 -3.618 1.00 89.44 183 LEU A O 1
ATOM 1473 N N . ILE A 1 184 ? 16.853 -10.576 -1.514 1.00 92.69 184 ILE A N 1
ATOM 1474 C CA . ILE A 1 184 ? 17.788 -11.681 -1.784 1.00 92.69 184 ILE A CA 1
ATOM 1475 C C . ILE A 1 184 ? 17.055 -12.987 -2.123 1.00 92.69 184 ILE A C 1
ATOM 1477 O O . ILE A 1 184 ? 15.877 -13.163 -1.816 1.00 92.69 184 ILE A O 1
ATOM 1481 N N . VAL A 1 185 ? 17.771 -13.951 -2.712 1.00 90.31 185 VAL A N 1
ATOM 1482 C CA . VAL A 1 185 ? 17.213 -15.271 -3.075 1.00 90.31 185 VAL A CA 1
ATOM 1483 C C . VAL A 1 185 ? 16.552 -15.980 -1.888 1.00 90.31 185 VAL A C 1
ATOM 1485 O O . VAL A 1 185 ? 15.506 -16.599 -2.052 1.00 90.31 185 VAL A O 1
ATOM 1488 N N . GLU A 1 186 ? 17.137 -15.892 -0.691 1.00 89.44 186 GLU A N 1
ATOM 1489 C CA . GLU A 1 186 ? 16.571 -16.518 0.511 1.00 89.44 186 GLU A CA 1
ATOM 1490 C C . GLU A 1 186 ? 15.197 -15.932 0.863 1.00 89.44 186 GLU A C 1
ATOM 1492 O O . GLU A 1 186 ? 14.251 -16.669 1.130 1.00 89.44 186 GLU A O 1
ATOM 1497 N N . GLU A 1 187 ? 15.058 -14.612 0.798 1.00 87.19 187 GLU A N 1
ATOM 1498 C CA . GLU A 1 187 ? 13.797 -13.915 1.036 1.00 87.19 187 GLU A CA 1
ATOM 1499 C C . GLU A 1 187 ? 12.749 -14.237 -0.032 1.00 87.19 187 GLU A C 1
ATOM 1501 O O . GLU A 1 187 ? 11.606 -14.560 0.297 1.00 87.19 187 GLU A O 1
ATOM 1506 N N . ALA A 1 188 ? 13.159 -14.259 -1.304 1.00 87.50 188 ALA A N 1
ATOM 1507 C CA . ALA A 1 188 ? 12.314 -14.677 -2.418 1.00 87.50 188 ALA A CA 1
ATOM 1508 C C . ALA A 1 188 ? 11.809 -16.125 -2.254 1.00 87.50 188 ALA A C 1
ATOM 1510 O O . ALA A 1 188 ? 10.632 -16.418 -2.471 1.00 87.50 188 ALA A O 1
ATOM 1511 N N . GLN A 1 189 ? 12.671 -17.045 -1.815 1.00 86.88 189 GLN A N 1
ATOM 1512 C CA . GLN A 1 189 ? 12.289 -18.434 -1.548 1.00 86.88 189 GLN A CA 1
ATOM 1513 C C . GLN A 1 189 ? 11.355 -18.550 -0.341 1.00 86.88 189 GLN A C 1
ATOM 1515 O O . GLN A 1 189 ? 10.355 -19.270 -0.403 1.00 86.88 189 GLN A O 1
ATOM 1520 N N . ASN A 1 190 ? 11.642 -17.814 0.734 1.00 83.81 190 ASN A N 1
ATOM 1521 C CA . ASN A 1 190 ? 10.824 -17.798 1.944 1.00 83.81 190 ASN A CA 1
ATOM 1522 C C . ASN A 1 190 ? 9.413 -17.258 1.671 1.00 83.81 190 ASN A C 1
ATOM 1524 O O . ASN A 1 190 ? 8.439 -17.801 2.197 1.00 83.81 190 ASN A O 1
ATOM 1528 N N . CYS A 1 191 ? 9.282 -16.262 0.790 1.00 78.25 191 CYS A N 1
ATOM 1529 C CA . CYS A 1 191 ? 7.985 -15.753 0.344 1.00 78.25 191 CYS A CA 1
ATOM 1530 C C . CYS A 1 191 ? 7.351 -16.571 -0.802 1.00 78.25 191 CYS A C 1
ATOM 1532 O O . CYS A 1 191 ? 6.252 -16.245 -1.248 1.00 78.25 191 CYS A O 1
ATOM 1534 N N . LYS A 1 192 ? 7.996 -17.662 -1.253 1.00 83.50 192 LYS A N 1
ATOM 1535 C CA . LYS A 1 192 ? 7.544 -18.546 -2.348 1.00 83.50 192 LYS A CA 1
ATOM 1536 C C . LYS A 1 192 ? 7.376 -17.824 -3.692 1.00 83.50 192 LYS A C 1
ATOM 1538 O O . LYS A 1 192 ? 6.513 -18.198 -4.489 1.00 83.50 192 LYS A O 1
ATOM 1543 N N . LEU A 1 193 ? 8.198 -16.810 -3.949 1.00 83.31 193 LEU A N 1
ATOM 1544 C CA . LEU A 1 193 ? 8.258 -16.139 -5.241 1.00 83.31 193 LEU A CA 1
ATOM 1545 C C . LEU A 1 193 ? 8.736 -17.118 -6.323 1.00 83.31 193 LEU A C 1
ATOM 1547 O O . LEU A 1 193 ? 9.641 -17.924 -6.098 1.00 83.31 193 LEU A O 1
ATOM 1551 N N . ASN A 1 194 ? 8.137 -17.049 -7.514 1.00 84.69 194 ASN A N 1
ATOM 1552 C CA . ASN A 1 194 ? 8.659 -17.773 -8.670 1.00 84.69 194 ASN A CA 1
ATOM 1553 C C . ASN A 1 194 ? 10.035 -17.191 -9.039 1.00 84.69 194 ASN A C 1
ATOM 1555 O O . ASN A 1 194 ? 10.137 -16.007 -9.354 1.00 84.69 194 ASN A O 1
ATOM 1559 N N . MET A 1 195 ? 11.080 -18.020 -9.032 1.00 86.44 195 MET A N 1
ATOM 1560 C CA . MET A 1 195 ? 12.440 -17.576 -9.353 1.00 86.44 195 MET A CA 1
ATOM 1561 C C . MET A 1 195 ? 12.579 -17.038 -10.783 1.00 86.44 195 MET A C 1
ATOM 1563 O O . MET A 1 195 ? 13.414 -16.177 -11.007 1.00 86.44 195 MET A O 1
ATOM 1567 N N . GLU A 1 196 ? 11.720 -17.436 -11.726 1.00 86.25 196 GLU A N 1
ATOM 1568 C CA . GLU A 1 196 ? 11.689 -16.817 -13.062 1.00 86.25 196 GLU A CA 1
ATOM 1569 C C . GLU A 1 196 ? 11.288 -15.333 -12.999 1.00 86.25 196 GLU A C 1
ATOM 1571 O O . GLU A 1 196 ? 11.789 -14.512 -13.767 1.00 86.25 196 GLU A O 1
ATOM 1576 N N . ILE A 1 197 ? 10.400 -14.973 -12.066 1.00 84.25 197 ILE A N 1
ATOM 1577 C CA . ILE A 1 19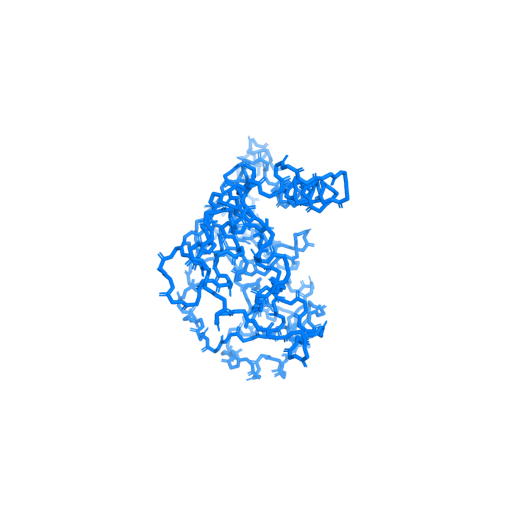7 ? 10.013 -13.579 -11.822 1.00 84.25 197 ILE A CA 1
ATOM 1578 C C . ILE A 1 197 ? 11.173 -12.848 -11.160 1.00 84.25 197 ILE A C 1
ATOM 1580 O O . ILE A 1 197 ? 11.522 -11.758 -11.596 1.00 84.25 197 ILE A O 1
ATOM 1584 N N . PHE A 1 198 ? 11.804 -13.460 -10.155 1.00 88.81 198 PHE A N 1
ATOM 1585 C CA . PHE A 1 198 ? 12.986 -12.889 -9.512 1.00 88.81 198 PHE A CA 1
ATOM 1586 C C . PHE A 1 198 ? 14.080 -12.563 -10.542 1.00 88.81 198 PHE A C 1
ATOM 1588 O O . PHE A 1 198 ? 14.522 -11.421 -10.633 1.00 88.81 198 PHE A O 1
ATOM 1595 N N . ASP A 1 199 ? 14.420 -13.525 -11.400 1.00 89.00 199 ASP A N 1
ATOM 1596 C CA . ASP A 1 199 ? 15.425 -13.369 -12.456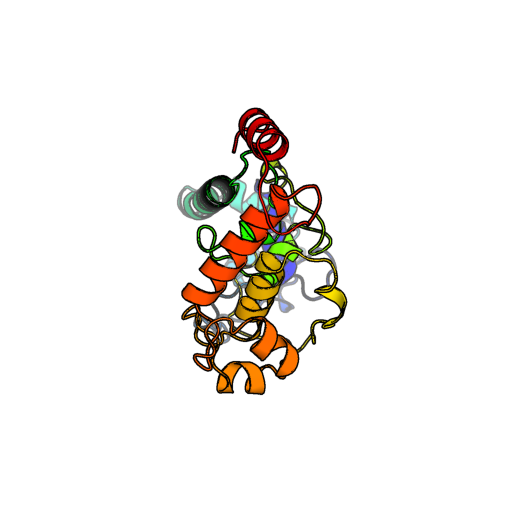 1.00 89.00 199 ASP A CA 1
ATOM 1597 C C . ASP A 1 199 ? 15.024 -12.324 -13.514 1.00 89.00 199 ASP A C 1
ATOM 1599 O O . ASP A 1 199 ? 15.882 -11.743 -14.175 1.00 89.00 199 ASP A O 1
ATOM 1603 N N . THR A 1 200 ? 13.723 -12.070 -13.694 1.00 88.12 200 THR A N 1
ATOM 1604 C CA . THR A 1 200 ? 13.226 -11.016 -14.597 1.00 88.12 200 THR A CA 1
ATOM 1605 C C . THR A 1 200 ? 13.514 -9.616 -14.051 1.00 88.12 200 THR A C 1
ATOM 1607 O O . THR A 1 200 ? 13.667 -8.674 -14.832 1.00 88.12 200 THR A O 1
ATOM 1610 N N . PHE A 1 201 ? 13.577 -9.471 -12.727 1.00 89.38 201 PHE A N 1
ATOM 1611 C CA . PHE A 1 201 ? 13.815 -8.199 -12.048 1.00 89.38 201 PHE A CA 1
ATOM 1612 C C . PHE A 1 201 ? 15.259 -8.026 -11.553 1.00 89.38 201 PHE A C 1
ATOM 1614 O O . PHE A 1 201 ? 15.642 -6.892 -11.292 1.00 89.38 201 PHE A O 1
ATOM 1621 N N . ASP A 1 202 ? 16.063 -9.091 -11.486 1.00 90.75 202 ASP A N 1
ATOM 1622 C CA . ASP A 1 202 ? 17.519 -9.047 -11.256 1.00 90.75 202 ASP A CA 1
ATOM 1623 C C . ASP A 1 202 ? 18.255 -8.722 -12.575 1.00 90.75 202 ASP A C 1
ATOM 1625 O O . ASP A 1 202 ? 18.761 -9.594 -13.291 1.00 90.75 202 ASP A O 1
ATOM 1629 N N . TYR A 1 203 ? 18.252 -7.441 -12.949 1.00 88.56 203 TYR A N 1
ATOM 1630 C CA . TYR A 1 203 ? 18.785 -6.956 -14.225 1.00 88.56 203 TYR A CA 1
ATOM 1631 C C . TYR A 1 203 ? 20.303 -7.087 -14.301 1.00 88.56 203 TYR A C 1
ATOM 1633 O O . TYR A 1 203 ? 20.849 -7.378 -15.374 1.00 88.56 203 TYR A O 1
ATOM 1641 N N . ASP A 1 204 ? 20.990 -6.829 -13.189 1.00 89.00 204 ASP A N 1
ATOM 1642 C CA . ASP A 1 204 ? 22.447 -6.882 -13.126 1.00 89.00 204 ASP A CA 1
ATOM 1643 C C . ASP A 1 204 ? 23.002 -8.277 -12.787 1.00 89.00 204 ASP A C 1
ATOM 1645 O O . ASP A 1 204 ? 24.215 -8.497 -12.900 1.00 89.00 204 ASP A O 1
ATOM 1649 N N . LYS A 1 205 ? 22.115 -9.244 -12.507 1.00 89.62 205 LYS A N 1
ATOM 1650 C CA . LYS A 1 205 ? 22.424 -10.640 -12.162 1.00 89.62 205 LYS A CA 1
ATOM 1651 C C . LYS A 1 205 ? 23.269 -10.742 -10.900 1.00 89.62 205 LYS A C 1
ATOM 1653 O O . LYS A 1 205 ? 24.134 -11.621 -10.790 1.00 89.62 205 LYS A O 1
ATOM 1658 N N . SER A 1 206 ? 23.054 -9.827 -9.962 1.00 89.31 206 SER A N 1
ATOM 1659 C CA . SER A 1 206 ? 23.771 -9.770 -8.694 1.00 89.31 206 SER A CA 1
ATOM 1660 C C . SER A 1 206 ? 23.254 -10.778 -7.669 1.00 89.31 206 SER A C 1
ATOM 1662 O O . SER A 1 206 ? 23.819 -10.855 -6.575 1.00 89.31 206 SER A O 1
ATOM 1664 N N . THR A 1 207 ? 22.239 -11.589 -8.006 1.00 89.69 207 THR A N 1
ATOM 1665 C CA . THR A 1 207 ? 21.520 -12.512 -7.104 1.00 89.69 207 THR A CA 1
ATOM 1666 C C . THR A 1 207 ? 20.731 -11.793 -6.007 1.00 89.69 207 THR A C 1
ATOM 1668 O O . THR A 1 207 ? 20.362 -12.378 -4.985 1.00 89.69 207 THR A O 1
ATOM 1671 N N . SER A 1 208 ? 20.466 -10.508 -6.217 1.00 91.56 208 SER A N 1
ATOM 1672 C CA . SER A 1 208 ? 19.589 -9.692 -5.392 1.00 91.56 208 SER A CA 1
ATOM 1673 C C . SER A 1 208 ? 18.907 -8.656 -6.262 1.00 91.56 208 SER A C 1
ATOM 1675 O O . SER A 1 208 ? 19.565 -8.075 -7.106 1.00 91.56 208 SER A O 1
ATOM 1677 N N . ILE A 1 209 ? 17.631 -8.387 -6.011 1.00 91.56 209 ILE A N 1
ATOM 1678 C CA . ILE A 1 209 ? 16.955 -7.237 -6.609 1.00 91.56 209 ILE A CA 1
ATOM 1679 C C . ILE A 1 209 ? 17.166 -6.065 -5.663 1.00 91.56 209 ILE A C 1
ATOM 1681 O O . ILE A 1 209 ? 16.744 -6.122 -4.504 1.00 91.56 209 ILE A O 1
ATOM 1685 N N . ASP A 1 210 ? 17.825 -5.010 -6.127 1.00 88.31 210 ASP A N 1
ATOM 1686 C CA . ASP A 1 210 ? 18.122 -3.841 -5.306 1.00 88.31 210 ASP A CA 1
ATOM 1687 C C . ASP A 1 210 ? 17.863 -2.505 -6.022 1.00 88.31 210 ASP A C 1
ATOM 1689 O O . ASP A 1 210 ? 17.189 -2.406 -7.052 1.00 88.31 210 ASP A O 1
ATOM 1693 N N . LYS A 1 211 ? 18.352 -1.413 -5.427 1.00 84.44 211 LYS A N 1
ATOM 1694 C CA . LYS A 1 211 ? 18.172 -0.052 -5.948 1.00 84.44 211 LYS A CA 1
ATOM 1695 C C . LYS A 1 211 ? 18.736 0.134 -7.359 1.00 84.44 211 LYS A C 1
ATOM 1697 O O . LYS A 1 211 ? 18.239 0.999 -8.083 1.00 84.44 211 LYS A O 1
ATOM 1702 N N . ASN A 1 212 ? 19.765 -0.615 -7.742 1.00 85.81 212 ASN A N 1
ATOM 1703 C CA . ASN A 1 212 ? 20.341 -0.564 -9.080 1.00 85.81 212 ASN A CA 1
ATOM 1704 C C . ASN A 1 212 ? 19.374 -1.149 -10.107 1.00 85.81 212 ASN A C 1
ATOM 1706 O O . ASN A 1 212 ? 19.165 -0.519 -11.147 1.00 85.81 212 ASN A O 1
ATOM 1710 N N . ASP A 1 213 ? 18.730 -2.272 -9.792 1.00 89.31 213 ASP A N 1
ATOM 1711 C CA . ASP A 1 213 ? 17.703 -2.873 -10.643 1.00 89.31 213 ASP A CA 1
ATOM 1712 C C . ASP A 1 213 ? 16.491 -1.961 -10.768 1.00 89.31 213 ASP A C 1
ATOM 1714 O O . ASP A 1 213 ? 16.054 -1.671 -11.879 1.00 89.31 213 ASP A O 1
ATOM 1718 N N . ILE A 1 214 ? 16.015 -1.398 -9.650 1.00 83.75 214 ILE A N 1
ATOM 1719 C CA . ILE A 1 214 ? 14.929 -0.405 -9.656 1.00 83.75 214 ILE A CA 1
ATOM 1720 C C . ILE A 1 214 ? 15.288 0.770 -10.574 1.00 83.75 214 ILE A C 1
ATOM 1722 O O . ILE A 1 214 ? 14.475 1.201 -11.388 1.00 83.75 214 ILE A O 1
ATOM 1726 N N . ALA A 1 215 ? 16.522 1.277 -10.496 1.00 82.62 215 ALA A N 1
ATOM 1727 C CA . ALA A 1 215 ? 16.968 2.365 -11.357 1.00 82.62 215 ALA A CA 1
ATOM 1728 C C . ALA A 1 215 ? 17.046 1.959 -12.839 1.00 82.62 215 ALA A C 1
ATOM 1730 O O . ALA A 1 215 ? 16.793 2.794 -13.708 1.00 82.62 215 ALA 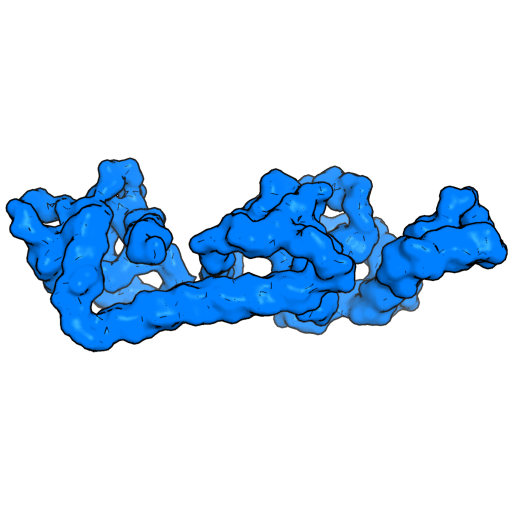A O 1
ATOM 1731 N N . MET A 1 216 ? 17.406 0.711 -13.152 1.00 86.50 216 MET A N 1
ATOM 1732 C CA . MET A 1 216 ? 17.384 0.197 -14.526 1.00 86.50 216 MET A CA 1
ATOM 1733 C C . MET A 1 216 ? 15.954 0.072 -15.053 1.00 86.50 216 MET A C 1
ATOM 1735 O O . MET A 1 216 ? 15.675 0.559 -16.149 1.00 86.50 216 MET A O 1
ATOM 1739 N N . ILE A 1 217 ? 15.051 -0.492 -14.251 1.00 86.44 217 ILE A N 1
ATOM 1740 C CA . ILE A 1 217 ? 13.625 -0.619 -14.556 1.00 86.44 217 ILE A CA 1
ATOM 1741 C C . ILE A 1 217 ? 13.019 0.760 -14.823 1.00 86.44 217 ILE A C 1
ATOM 1743 O O . ILE A 1 217 ? 12.392 0.957 -15.862 1.00 86.44 217 ILE A O 1
ATOM 1747 N N . SER A 1 218 ? 13.276 1.740 -13.951 1.00 81.62 218 SER A N 1
ATOM 1748 C CA . SER A 1 218 ? 12.759 3.095 -14.139 1.00 81.62 218 SER A CA 1
ATOM 1749 C C . SER A 1 218 ? 13.267 3.765 -15.406 1.00 81.62 218 SER A C 1
ATOM 1751 O O . SER A 1 218 ? 12.494 4.400 -16.119 1.00 81.62 218 SER A O 1
ATOM 1753 N N . ARG A 1 219 ? 14.550 3.597 -15.747 1.00 83.88 219 ARG A N 1
ATOM 1754 C CA . ARG A 1 219 ? 15.083 4.127 -17.012 1.00 83.88 219 ARG A CA 1
ATOM 1755 C C . ARG A 1 219 ? 14.438 3.464 -18.223 1.00 83.88 219 ARG A C 1
ATOM 1757 O O . ARG A 1 219 ? 14.154 4.150 -19.201 1.00 83.88 219 ARG A O 1
ATOM 1764 N N . GLU A 1 220 ? 14.230 2.150 -18.178 1.00 85.75 220 GLU A N 1
ATOM 1765 C CA . GLU A 1 220 ? 13.565 1.418 -19.258 1.00 85.75 220 GLU A CA 1
ATOM 1766 C C . GLU A 1 220 ? 12.117 1.886 -19.428 1.00 85.75 220 GLU A C 1
ATOM 1768 O O . GLU A 1 220 ? 11.670 2.118 -20.549 1.00 85.75 220 GLU A O 1
ATOM 1773 N N . GLU A 1 221 ? 11.389 2.088 -18.333 1.00 82.56 221 GLU A N 1
ATOM 1774 C CA . GLU A 1 221 ? 10.026 2.604 -18.387 1.00 82.56 221 GLU A CA 1
ATOM 1775 C C . GLU A 1 221 ? 9.944 4.040 -18.893 1.00 82.56 221 GLU A C 1
ATOM 1777 O O . GLU A 1 221 ? 9.109 4.339 -19.748 1.00 82.56 221 GLU A O 1
ATOM 1782 N N . GLU A 1 222 ? 10.810 4.930 -18.408 1.00 82.31 222 GLU A N 1
ATOM 1783 C CA . GLU A 1 222 ? 10.888 6.305 -18.902 1.00 82.31 222 GLU A CA 1
ATOM 1784 C C . GLU A 1 222 ? 11.214 6.326 -20.401 1.00 82.31 222 GLU A C 1
ATOM 1786 O O . GLU A 1 222 ? 10.586 7.068 -21.158 1.00 82.31 222 GLU A O 1
ATOM 1791 N N . PHE A 1 223 ? 12.121 5.457 -20.854 1.00 85.88 223 PHE A N 1
ATOM 1792 C CA . PHE A 1 223 ? 12.422 5.289 -22.272 1.00 85.88 223 PHE A CA 1
ATOM 1793 C C . PHE A 1 223 ? 11.196 4.810 -23.062 1.00 85.88 223 PHE A C 1
ATOM 1795 O O . PHE A 1 223 ? 10.819 5.444 -24.046 1.00 85.88 223 PHE A O 1
ATOM 1802 N N . ASN A 1 224 ? 10.525 3.749 -22.607 1.00 84.69 224 ASN A N 1
ATOM 1803 C CA . ASN A 1 224 ? 9.349 3.173 -23.269 1.00 84.69 224 ASN A CA 1
ATOM 1804 C C . ASN A 1 224 ? 8.161 4.148 -23.335 1.00 84.69 224 ASN A C 1
ATOM 1806 O O . ASN A 1 224 ? 7.329 4.050 -24.234 1.00 84.69 224 ASN A O 1
ATOM 1810 N N . ARG A 1 225 ? 8.063 5.107 -22.405 1.00 80.00 225 ARG A N 1
ATOM 1811 C CA . ARG A 1 225 ? 7.047 6.175 -22.453 1.00 80.00 225 ARG A CA 1
ATOM 1812 C C . ARG A 1 225 ? 7.306 7.182 -23.578 1.00 80.00 225 ARG A C 1
ATOM 1814 O O . ARG A 1 225 ? 6.361 7.832 -24.034 1.00 80.00 225 ARG A O 1
ATOM 1821 N N . VAL A 1 226 ? 8.562 7.338 -23.999 1.00 85.25 226 VAL A N 1
ATOM 1822 C CA . VAL A 1 226 ? 8.986 8.286 -25.042 1.00 85.25 226 VAL A CA 1
ATOM 1823 C C . VAL A 1 226 ? 9.140 7.606 -26.406 1.00 85.25 226 VAL A C 1
ATOM 1825 O O . VAL A 1 226 ? 8.824 8.235 -27.413 1.00 85.25 226 VAL A O 1
ATOM 1828 N N . ASP A 1 227 ? 9.558 6.340 -26.446 1.00 88.00 227 ASP A N 1
ATOM 1829 C CA . ASP A 1 227 ? 9.630 5.495 -27.649 1.00 88.00 227 ASP A CA 1
ATOM 1830 C C . ASP A 1 227 ? 8.223 5.031 -28.072 1.00 88.00 227 ASP A C 1
ATOM 1832 O O . ASP A 1 227 ? 7.775 3.915 -27.799 1.00 88.00 227 ASP A O 1
ATOM 1836 N N . LEU A 1 228 ? 7.483 5.940 -28.710 1.00 85.38 228 LEU A N 1
ATOM 1837 C CA . LEU A 1 228 ? 6.082 5.748 -29.087 1.00 85.38 228 LEU A CA 1
ATOM 1838 C C . LEU A 1 228 ? 5.906 4.655 -30.144 1.00 85.38 228 LEU A C 1
ATOM 1840 O O . LEU A 1 228 ? 4.849 4.023 -30.196 1.00 85.38 228 LEU A O 1
ATOM 1844 N N . ASN A 1 229 ? 6.901 4.469 -31.012 1.00 87.94 229 ASN A N 1
ATOM 1845 C CA . ASN A 1 229 ? 6.865 3.471 -32.078 1.00 87.94 229 ASN A CA 1
ATOM 1846 C C . ASN A 1 229 ? 7.539 2.135 -31.688 1.00 87.94 229 ASN A C 1
ATOM 1848 O O . ASN A 1 229 ? 7.530 1.203 -32.496 1.00 87.94 229 ASN A O 1
ATOM 1852 N N . GLN A 1 230 ? 8.061 2.032 -30.459 1.00 86.25 230 GLN A N 1
ATOM 1853 C CA . GLN A 1 230 ? 8.692 0.843 -29.875 1.00 86.25 230 GLN A CA 1
ATOM 1854 C C . GLN A 1 230 ? 9.880 0.308 -30.693 1.00 86.25 230 GLN A C 1
ATOM 1856 O O . GLN A 1 230 ? 10.148 -0.900 -30.714 1.00 86.25 230 GLN A O 1
ATOM 1861 N N . ASN A 1 231 ? 10.600 1.184 -31.400 1.00 89.31 231 ASN A N 1
ATOM 1862 C CA . ASN A 1 231 ? 11.727 0.789 -32.249 1.00 89.31 231 ASN A CA 1
ATOM 1863 C C . ASN A 1 231 ? 13.074 0.753 -31.501 1.00 89.31 231 ASN A C 1
ATOM 1865 O O . ASN A 1 231 ? 14.117 0.491 -32.115 1.00 89.31 231 ASN A O 1
ATOM 1869 N N . LYS A 1 232 ? 13.051 0.977 -30.181 1.00 88.94 232 LYS A N 1
ATOM 1870 C CA . LYS A 1 232 ? 14.208 1.053 -29.282 1.00 88.94 232 LYS A CA 1
ATOM 1871 C C . LYS A 1 232 ? 15.134 2.231 -29.572 1.00 88.94 232 LYS A C 1
ATOM 1873 O O . LYS A 1 232 ? 16.328 2.180 -29.265 1.00 88.94 232 LYS A O 1
ATOM 1878 N N . LYS A 1 233 ? 14.612 3.294 -30.179 1.00 90.31 233 LYS A N 1
ATOM 1879 C CA . LYS A 1 233 ? 15.297 4.566 -30.432 1.00 90.31 233 LYS A CA 1
ATOM 1880 C C . LYS A 1 233 ? 14.309 5.699 -30.179 1.00 90.31 233 LYS A C 1
ATOM 1882 O O . LYS A 1 233 ? 13.114 5.511 -30.298 1.00 90.31 233 LYS A O 1
ATOM 1887 N N . ILE A 1 234 ? 14.837 6.874 -29.854 1.00 86.94 234 ILE A N 1
ATOM 1888 C CA . ILE A 1 234 ? 14.038 8.097 -29.749 1.00 86.94 234 ILE A CA 1
ATOM 1889 C C . ILE A 1 234 ? 14.368 8.950 -30.966 1.00 86.94 234 ILE A C 1
ATOM 1891 O O . ILE A 1 234 ? 15.512 9.390 -31.125 1.00 86.94 234 ILE A O 1
ATOM 1895 N N . ASP A 1 235 ? 13.389 9.161 -31.838 1.00 89.81 235 ASP A N 1
ATOM 1896 C CA . ASP A 1 235 ? 13.525 10.082 -32.961 1.00 89.81 235 ASP A CA 1
ATOM 1897 C C . ASP A 1 235 ? 13.209 11.543 -32.572 1.00 89.81 235 ASP A C 1
ATOM 1899 O O . ASP A 1 235 ? 12.802 11.868 -31.452 1.00 89.81 235 ASP A O 1
ATOM 1903 N N . LEU A 1 236 ? 13.451 12.471 -33.503 1.00 87.19 236 LEU A N 1
ATOM 1904 C CA . LEU A 1 236 ? 13.217 13.902 -33.278 1.00 87.19 236 LEU A CA 1
ATOM 1905 C C . LEU A 1 236 ? 11.740 14.230 -33.014 1.00 87.19 236 LEU A C 1
ATOM 1907 O O . LEU A 1 236 ? 11.448 15.209 -32.322 1.00 87.19 236 LEU A O 1
ATOM 1911 N N . GLU A 1 237 ? 10.809 13.454 -33.567 1.00 87.31 237 GLU A N 1
ATOM 1912 C CA . GLU A 1 237 ? 9.376 13.667 -33.389 1.00 87.31 237 GLU A CA 1
ATOM 1913 C C . GLU A 1 237 ? 8.928 13.207 -31.996 1.00 87.31 237 GLU A C 1
ATOM 1915 O O . GLU A 1 237 ? 8.225 13.944 -31.299 1.00 87.31 237 GLU A O 1
ATOM 1920 N N . GLU A 1 238 ? 9.390 12.036 -31.562 1.00 86.69 238 GLU A N 1
ATOM 1921 C CA . GLU A 1 238 ? 9.195 11.475 -30.224 1.00 86.69 238 GLU A CA 1
ATOM 1922 C C . GLU A 1 238 ? 9.770 12.394 -29.143 1.00 86.69 238 GLU A C 1
ATOM 1924 O O . GLU A 1 238 ? 9.061 12.771 -28.205 1.00 86.69 238 GLU A O 1
ATOM 1929 N N . PHE A 1 239 ? 11.004 12.871 -29.334 1.00 84.88 239 PHE A N 1
ATOM 1930 C CA . PHE A 1 239 ? 11.632 13.845 -28.440 1.00 84.88 239 PHE A CA 1
ATOM 1931 C C . PHE A 1 239 ? 10.856 15.171 -28.377 1.00 84.88 239 PHE A C 1
ATOM 1933 O O . PHE A 1 239 ? 10.649 15.749 -27.311 1.00 84.88 239 PHE A O 1
ATOM 1940 N N . SER A 1 240 ? 10.374 15.668 -29.519 1.00 81.88 240 SER A N 1
ATOM 1941 C CA . SER A 1 240 ? 9.593 16.913 -29.555 1.00 81.88 240 SER A CA 1
ATOM 1942 C C . SER A 1 240 ? 8.234 16.770 -28.860 1.00 81.88 240 SER A C 1
ATOM 1944 O O . SER A 1 240 ? 7.724 17.730 -28.276 1.00 81.88 240 SER A O 1
ATOM 1946 N N . LYS A 1 241 ? 7.624 15.580 -28.923 1.00 80.31 241 LYS A N 1
ATOM 1947 C CA . LYS A 1 241 ? 6.348 15.273 -28.266 1.00 80.31 241 LYS A CA 1
ATOM 1948 C C . LYS A 1 241 ? 6.499 15.110 -26.754 1.00 80.31 241 LYS A C 1
ATOM 1950 O O . LYS A 1 241 ? 5.603 15.557 -26.037 1.00 80.31 241 LYS A O 1
ATOM 1955 N N . SER A 1 242 ? 7.599 14.535 -26.266 1.00 72.75 242 SER A N 1
ATOM 1956 C CA . SER A 1 242 ? 7.846 14.415 -24.822 1.00 72.75 242 SER A CA 1
ATOM 1957 C C . SER A 1 242 ? 8.033 15.788 -24.163 1.00 72.75 242 SER A C 1
ATOM 1959 O O . SER A 1 242 ? 7.380 16.073 -23.164 1.00 72.75 242 SER A O 1
ATOM 1961 N N . GLN A 1 243 ? 8.771 16.707 -24.792 1.00 70.44 243 GLN A N 1
ATOM 1962 C CA . GLN A 1 243 ? 8.963 18.084 -24.300 1.00 70.44 243 GLN A CA 1
ATOM 1963 C C . GLN A 1 243 ? 7.645 18.866 -24.116 1.00 70.44 243 GLN A C 1
ATOM 1965 O O . GLN A 1 243 ? 7.504 19.666 -23.195 1.00 70.44 243 GLN A O 1
ATOM 1970 N N . ARG A 1 244 ? 6.640 18.635 -24.974 1.00 63.03 244 ARG A N 1
ATOM 1971 C CA . ARG A 1 244 ? 5.324 19.302 -24.875 1.00 63.03 244 ARG A CA 1
ATOM 1972 C C . ARG A 1 244 ? 4.429 18.739 -23.771 1.00 63.03 244 ARG A C 1
ATOM 1974 O O . ARG A 1 244 ? 3.450 19.389 -23.417 1.00 63.03 244 ARG A O 1
ATOM 1981 N N . ARG A 1 245 ? 4.728 17.539 -23.264 1.00 55.22 245 ARG A N 1
ATOM 1982 C CA . ARG A 1 245 ? 3.958 16.864 -22.209 1.00 55.22 245 ARG A CA 1
ATOM 1983 C C . ARG A 1 245 ? 4.436 17.200 -20.791 1.00 55.22 245 ARG A C 1
ATOM 1985 O O . ARG A 1 245 ? 3.829 16.714 -19.849 1.00 55.22 245 ARG A O 1
ATOM 1992 N N . GLY A 1 246 ? 5.440 18.070 -20.642 1.00 47.62 246 GLY A N 1
ATOM 1993 C CA . GLY A 1 246 ? 5.893 18.545 -19.331 1.00 47.62 246 GLY A CA 1
ATOM 1994 C C . GLY A 1 246 ? 6.668 17.497 -18.530 1.00 47.62 246 GLY A C 1
ATOM 1995 O O . GLY A 1 246 ? 6.469 17.406 -17.323 1.00 47.62 246 GLY A O 1
ATOM 1996 N N . PHE A 1 247 ? 7.511 16.714 -19.210 1.00 46.75 247 PHE A N 1
ATOM 1997 C CA . PHE A 1 247 ? 8.533 15.879 -18.575 1.00 46.75 247 PHE A CA 1
ATOM 1998 C C . PHE A 1 247 ? 9.801 16.686 -18.288 1.00 46.75 247 PHE A C 1
ATOM 2000 O O . PHE A 1 247 ? 10.162 17.529 -19.147 1.00 46.75 247 PHE A O 1
#

Secondary structure (DSSP, 8-state):
-HHHHHHHHHHHH-SS-SSEEEGGGSPPGGG--TT--STTS----HHHHHHH-SS-SSEEEHHHHHHHHHHS-TTTHHHHHHHHHHHHHHHHHHHHH-SS-SSEE-HHHHTSTTT---HHHHTTT-SSTTS-EEGGG--SPPP---S--------GGGSTTS-HHHHHHHHHHHH-SS-SS-EEHHHHHHTT--HHHHHHH-SS-SSEE-HHHHHHHHHHHHHHHH-TT-SSS--HHHHHHHHHTT-

pLDDT: mean 75.92, std 14.76, range [30.27, 93.56]

Radius of gyration: 23.44 Å; chains: 1; bounding box: 52×39×68 Å